Protein AF-A0A7X8AMT6-F1 (afdb_monomer)

pLDDT: mean 70.98, std 27.1, range [23.05, 98.62]

Structure (mmCIF, N/CA/C/O backbone):
data_AF-A0A7X8AMT6-F1
#
_entry.id   AF-A0A7X8AMT6-F1
#
loop_
_atom_site.group_PDB
_atom_site.id
_atom_site.type_symbol
_atom_site.label_atom_id
_atom_site.label_alt_id
_atom_site.label_comp_id
_atom_site.label_asym_id
_atom_site.label_entity_id
_atom_site.label_seq_id
_atom_site.pdbx_PDB_ins_code
_atom_site.Cartn_x
_atom_site.Cartn_y
_atom_site.Cartn_z
_atom_site.occupancy
_atom_site.B_iso_or_equiv
_atom_site.auth_seq_id
_atom_site.auth_comp_id
_atom_site.auth_asym_id
_atom_site.auth_atom_id
_atom_site.pdbx_PDB_model_num
ATOM 1 N N . MET A 1 1 ? 49.322 2.177 -45.599 1.00 59.09 1 MET A N 1
ATOM 2 C CA . MET A 1 1 ? 48.710 1.943 -44.270 1.00 59.09 1 MET A CA 1
ATOM 3 C C . MET A 1 1 ? 48.326 0.471 -44.190 1.00 59.09 1 MET A C 1
ATOM 5 O O . MET A 1 1 ? 47.606 0.021 -45.069 1.00 59.09 1 MET A O 1
ATOM 9 N N . THR A 1 2 ? 48.870 -0.319 -43.259 1.00 85.25 2 THR A N 1
ATOM 10 C CA . THR A 1 2 ? 48.591 -1.770 -43.244 1.00 85.25 2 THR A CA 1
ATOM 11 C C . THR A 1 2 ? 47.155 -2.040 -42.781 1.00 85.25 2 THR A C 1
ATOM 13 O O . THR A 1 2 ? 46.596 -1.266 -42.006 1.00 85.25 2 THR A O 1
ATOM 16 N N . PHE A 1 3 ? 46.548 -3.143 -43.227 1.00 82.75 3 PHE A N 1
ATOM 17 C CA . PHE A 1 3 ? 45.185 -3.541 -42.834 1.00 82.75 3 PHE A CA 1
ATOM 18 C C . PHE A 1 3 ? 44.990 -3.559 -41.303 1.00 82.75 3 PHE A C 1
ATOM 20 O O . PHE A 1 3 ? 43.958 -3.127 -40.795 1.00 82.75 3 PHE A O 1
ATOM 27 N N . LYS A 1 4 ? 46.035 -3.937 -40.549 1.00 82.94 4 LYS A N 1
ATOM 28 C CA . LYS A 1 4 ? 46.064 -3.851 -39.078 1.00 82.94 4 LYS A CA 1
ATOM 29 C C . LYS A 1 4 ? 45.907 -2.420 -38.545 1.00 82.94 4 LYS A C 1
ATOM 31 O O . LYS A 1 4 ? 45.231 -2.234 -37.538 1.00 82.94 4 LYS A O 1
ATOM 36 N N . TYR A 1 5 ? 46.499 -1.419 -39.200 1.00 88.69 5 TYR A N 1
ATOM 37 C CA . TYR A 1 5 ? 46.324 -0.012 -38.822 1.00 88.69 5 TYR A CA 1
ATOM 38 C C . TYR A 1 5 ? 44.893 0.469 -39.088 1.00 88.69 5 TYR A C 1
ATOM 40 O O . TYR A 1 5 ? 44.304 1.108 -38.223 1.00 88.69 5 TYR A O 1
ATOM 48 N N . PHE A 1 6 ? 44.305 0.117 -40.235 1.00 84.56 6 PHE A N 1
ATOM 49 C CA . PHE A 1 6 ? 42.912 0.465 -40.539 1.00 84.56 6 PHE A CA 1
ATOM 50 C C . PHE A 1 6 ? 41.934 -0.149 -39.525 1.00 84.56 6 PHE A C 1
ATOM 52 O O . PHE A 1 6 ? 41.076 0.546 -38.982 1.00 84.56 6 PHE A O 1
ATOM 59 N N . LEU A 1 7 ? 42.117 -1.430 -39.193 1.00 84.81 7 LEU A N 1
ATOM 60 C CA . LEU A 1 7 ? 41.278 -2.118 -38.214 1.00 84.81 7 LEU A CA 1
ATOM 61 C C . LEU A 1 7 ? 41.373 -1.472 -36.822 1.00 84.81 7 LEU A C 1
ATOM 63 O O . LEU A 1 7 ? 40.351 -1.233 -36.184 1.00 84.81 7 LEU A O 1
ATOM 67 N N . LYS A 1 8 ? 42.592 -1.159 -36.362 1.00 87.12 8 LYS A N 1
ATOM 68 C CA . LYS A 1 8 ? 42.835 -0.674 -34.995 1.00 87.12 8 LYS A CA 1
ATOM 69 C C . LYS A 1 8 ? 42.508 0.808 -34.800 1.00 87.12 8 LYS A C 1
ATOM 71 O O . LYS A 1 8 ? 42.020 1.170 -33.735 1.00 87.12 8 LYS A O 1
ATOM 76 N N . PHE A 1 9 ? 42.778 1.652 -35.796 1.00 88.31 9 PHE A N 1
ATOM 77 C CA . PHE A 1 9 ? 42.688 3.110 -35.648 1.00 88.31 9 PHE A CA 1
ATOM 78 C C . PHE A 1 9 ? 41.495 3.744 -36.372 1.00 88.31 9 PHE A C 1
ATOM 80 O O . PHE A 1 9 ? 41.239 4.923 -36.155 1.00 88.31 9 PHE A O 1
ATOM 87 N N . VAL A 1 10 ? 40.751 2.991 -37.194 1.00 83.62 10 VAL A N 1
ATOM 88 C CA . VAL A 1 10 ? 39.564 3.504 -37.905 1.00 83.62 10 VAL A CA 1
ATOM 89 C C . VAL A 1 10 ? 38.323 2.668 -37.601 1.00 83.62 10 VAL A C 1
ATOM 91 O O . VAL A 1 10 ? 37.340 3.202 -37.090 1.00 83.62 10 VAL A O 1
ATOM 94 N N . LEU A 1 11 ? 38.363 1.352 -37.843 1.00 89.75 11 LEU A N 1
ATOM 95 C CA . LEU A 1 11 ? 37.180 0.502 -37.664 1.00 89.75 11 LEU A CA 1
ATOM 96 C C . LEU A 1 11 ? 36.816 0.308 -36.183 1.00 89.75 11 LEU A C 1
ATOM 98 O O . LEU A 1 11 ? 35.657 0.470 -35.810 1.00 89.75 11 LEU A O 1
ATOM 102 N N . LEU A 1 12 ? 37.798 -0.009 -35.330 1.00 90.19 12 LEU A N 1
ATOM 103 C CA . LEU A 1 12 ? 37.560 -0.253 -33.905 1.00 90.19 12 LEU A CA 1
ATOM 104 C C . LEU A 1 12 ? 36.955 0.977 -33.187 1.00 90.19 12 LEU A C 1
ATOM 106 O O . LEU A 1 12 ? 35.941 0.800 -32.513 1.00 90.19 12 LEU A O 1
ATOM 110 N N . PRO A 1 13 ? 37.467 2.217 -33.359 1.00 89.69 13 PRO A N 1
ATOM 111 C CA . PRO A 1 13 ? 36.830 3.405 -32.787 1.00 89.69 13 PRO A CA 1
ATOM 112 C C . PRO A 1 13 ? 35.399 3.627 -33.287 1.00 89.69 13 PRO A C 1
ATOM 114 O O . PRO A 1 13 ? 34.531 3.953 -32.484 1.00 89.69 13 PRO A O 1
ATOM 117 N N . LEU A 1 14 ? 35.123 3.406 -34.579 1.00 89.94 14 LEU A N 1
ATOM 118 C CA . LEU A 1 14 ? 33.773 3.552 -35.139 1.00 89.94 14 LEU A CA 1
ATOM 119 C C . LEU A 1 14 ? 32.779 2.557 -34.530 1.00 89.94 14 LEU A C 1
ATOM 121 O O . LEU A 1 14 ? 31.666 2.948 -34.186 1.00 89.94 14 LEU A O 1
ATOM 125 N N . VAL A 1 15 ? 33.181 1.296 -34.344 1.00 89.69 15 VAL A N 1
ATOM 126 C CA . VAL A 1 15 ? 32.343 0.281 -33.682 1.00 89.69 15 VAL A CA 1
ATOM 127 C C . VAL A 1 15 ? 32.095 0.646 -32.218 1.00 89.69 15 VAL A C 1
ATOM 129 O O . VAL A 1 15 ? 30.966 0.529 -31.748 1.00 89.69 15 VAL A O 1
ATOM 132 N N . VAL A 1 16 ? 33.113 1.138 -31.503 1.00 87.94 16 VAL A N 1
ATOM 133 C CA . VAL A 1 16 ? 32.956 1.598 -30.114 1.00 87.94 16 VAL A CA 1
ATOM 134 C C . VAL A 1 16 ? 32.012 2.799 -30.039 1.00 87.94 16 VAL A C 1
ATOM 136 O O . VAL A 1 16 ? 31.109 2.800 -29.210 1.00 87.94 16 VAL A O 1
ATOM 139 N N . ILE A 1 17 ? 32.154 3.785 -30.929 1.00 88.69 17 ILE A N 1
ATOM 140 C CA . ILE A 1 17 ? 31.256 4.947 -31.002 1.00 88.69 17 ILE A CA 1
ATOM 141 C C . ILE A 1 17 ? 29.823 4.495 -31.301 1.00 88.69 17 ILE A C 1
ATOM 143 O O . ILE A 1 17 ? 28.902 4.912 -30.604 1.00 88.69 17 ILE A O 1
ATOM 147 N N . ALA A 1 18 ? 29.624 3.602 -32.273 1.00 85.19 18 ALA A N 1
ATOM 148 C CA . ALA A 1 18 ? 28.308 3.059 -32.599 1.00 85.19 18 ALA A CA 1
ATOM 149 C C . ALA A 1 18 ? 27.692 2.280 -31.424 1.00 85.19 18 ALA A C 1
ATOM 151 O O . ALA A 1 18 ? 26.504 2.435 -31.150 1.00 85.19 18 ALA A O 1
ATOM 152 N N . ALA A 1 19 ? 28.489 1.500 -30.686 1.00 83.00 19 ALA A N 1
ATOM 153 C CA . ALA A 1 19 ? 28.040 0.793 -29.489 1.00 83.00 19 ALA A CA 1
ATOM 154 C C . ALA A 1 19 ? 27.688 1.757 -28.345 1.00 83.00 19 ALA A C 1
ATOM 156 O O . ALA A 1 19 ? 26.676 1.567 -27.676 1.00 83.00 19 ALA A O 1
ATOM 157 N N . VAL A 1 20 ? 28.470 2.821 -28.141 1.00 82.62 20 VAL A N 1
ATOM 158 C CA . VAL A 1 20 ? 28.184 3.865 -27.144 1.00 82.62 20 VAL A CA 1
ATOM 159 C C . VAL A 1 20 ? 26.910 4.625 -27.509 1.00 82.62 20 VAL A C 1
ATOM 161 O O . VAL A 1 20 ? 26.045 4.790 -26.655 1.00 82.62 20 VAL A O 1
ATOM 164 N N . ILE A 1 21 ? 26.743 5.013 -28.775 1.00 82.50 21 ILE A N 1
ATOM 165 C CA . ILE A 1 21 ? 25.506 5.601 -29.305 1.00 82.50 21 ILE A CA 1
ATOM 166 C C . ILE A 1 21 ? 24.343 4.640 -29.047 1.00 82.50 21 ILE A C 1
ATOM 168 O O . ILE A 1 21 ? 23.369 5.018 -28.404 1.00 82.50 21 ILE A O 1
ATOM 172 N N . PHE A 1 22 ? 24.465 3.372 -29.443 1.00 79.31 22 PHE A N 1
ATOM 173 C CA . PHE A 1 22 ? 23.436 2.367 -29.197 1.00 79.31 22 PHE A CA 1
ATOM 174 C C . PHE A 1 22 ? 23.088 2.261 -27.706 1.00 79.31 22 PHE A C 1
ATOM 176 O O . PHE A 1 22 ? 21.910 2.287 -27.365 1.00 79.31 22 PHE A O 1
ATOM 183 N N . LEU A 1 23 ? 24.069 2.219 -26.803 1.00 73.75 23 LEU A N 1
ATOM 184 C CA . LEU A 1 23 ? 23.831 2.160 -25.358 1.00 73.75 23 LEU A CA 1
ATOM 185 C C . LEU A 1 23 ? 23.198 3.440 -24.800 1.00 73.75 23 LEU A C 1
ATOM 187 O O . LEU A 1 23 ? 22.368 3.347 -23.902 1.00 73.75 23 LEU A O 1
ATOM 191 N N . ILE A 1 24 ? 23.551 4.618 -25.317 1.00 71.94 24 ILE A N 1
ATOM 192 C CA . ILE A 1 24 ? 22.964 5.900 -24.902 1.00 71.94 24 ILE A CA 1
ATOM 193 C C . ILE A 1 24 ? 21.505 5.985 -25.359 1.00 71.94 24 ILE A C 1
ATOM 195 O O . ILE A 1 24 ? 20.625 6.269 -24.547 1.00 71.94 24 ILE A O 1
ATOM 199 N N . PHE A 1 25 ? 21.234 5.682 -26.630 1.00 68.69 25 PHE A N 1
ATOM 200 C CA . PHE A 1 25 ? 19.892 5.771 -27.208 1.00 68.69 25 PHE A CA 1
ATOM 201 C C . PHE A 1 25 ? 18.970 4.627 -26.753 1.00 68.69 25 PHE A C 1
ATOM 203 O O . PHE A 1 25 ? 17.768 4.837 -26.610 1.00 68.69 25 PHE A O 1
ATOM 210 N N . ASN A 1 26 ? 19.511 3.442 -26.445 1.00 66.12 26 ASN A N 1
ATOM 211 C CA . ASN A 1 26 ? 18.741 2.287 -25.960 1.00 66.12 26 ASN A CA 1
ATOM 212 C C . ASN A 1 26 ? 18.815 2.096 -24.439 1.00 66.12 26 ASN A C 1
ATOM 214 O O . ASN A 1 26 ? 18.227 1.147 -23.918 1.00 66.12 26 ASN A O 1
ATOM 218 N N . LYS A 1 27 ? 19.474 2.999 -23.699 1.00 64.50 27 LYS A N 1
ATOM 219 C CA . LYS A 1 27 ? 19.506 2.987 -22.226 1.00 64.50 27 LYS A CA 1
ATOM 220 C C . LYS A 1 27 ? 18.112 2.817 -21.602 1.00 64.50 27 LYS A C 1
ATOM 222 O O . LYS A 1 27 ? 17.999 2.028 -20.665 1.00 64.50 27 LYS A O 1
ATOM 227 N N . PRO A 1 28 ? 17.045 3.474 -22.110 1.00 63.66 28 PRO A N 1
ATOM 228 C CA . PRO A 1 28 ? 15.691 3.264 -21.604 1.00 63.66 28 PRO A CA 1
ATOM 229 C C . PRO A 1 28 ? 15.206 1.830 -21.841 1.00 63.66 28 PRO A C 1
ATOM 231 O O . PRO A 1 28 ? 14.675 1.210 -20.932 1.00 63.66 28 PRO A O 1
ATOM 234 N N . ILE A 1 29 ? 15.439 1.275 -23.033 1.00 62.41 29 ILE A N 1
ATOM 235 C CA . ILE A 1 29 ? 14.977 -0.064 -23.433 1.00 62.41 29 ILE A CA 1
ATOM 236 C C . ILE A 1 29 ? 15.657 -1.153 -22.594 1.00 62.41 29 ILE A C 1
ATOM 238 O O . ILE A 1 29 ? 14.983 -2.036 -22.069 1.00 62.41 29 ILE A O 1
ATOM 242 N N . ILE A 1 30 ? 16.977 -1.062 -22.406 1.00 62.09 30 ILE A N 1
ATOM 243 C CA . ILE A 1 30 ? 17.742 -2.013 -21.583 1.00 62.09 30 ILE A CA 1
ATOM 244 C C . ILE A 1 30 ? 17.272 -1.949 -20.123 1.00 62.09 30 ILE A C 1
ATOM 246 O O . ILE A 1 30 ? 17.067 -2.990 -19.498 1.00 62.09 30 ILE A O 1
ATOM 250 N N . ARG A 1 31 ? 17.033 -0.737 -19.600 1.00 68.50 31 ARG A N 1
ATOM 251 C CA . ARG A 1 31 ? 16.495 -0.534 -18.247 1.00 68.50 31 ARG A CA 1
ATOM 252 C C . ARG A 1 31 ? 15.085 -1.106 -18.094 1.00 68.50 31 ARG A C 1
ATOM 254 O O . ARG A 1 31 ? 14.820 -1.776 -17.099 1.00 68.50 31 ARG A O 1
ATOM 261 N N . TYR A 1 32 ? 14.207 -0.914 -19.079 1.00 69.69 32 TYR A N 1
ATOM 262 C CA . TYR A 1 32 ? 12.862 -1.493 -19.056 1.00 69.69 32 TYR A CA 1
ATOM 263 C C . TYR A 1 32 ? 12.888 -3.014 -19.076 1.00 69.69 32 TYR A C 1
ATOM 265 O O . TYR A 1 32 ? 12.195 -3.639 -18.283 1.00 69.69 32 TYR A O 1
ATOM 273 N N . PHE A 1 33 ? 13.748 -3.612 -19.898 1.00 72.31 33 PHE A N 1
ATOM 274 C CA . PHE A 1 33 ? 13.882 -5.062 -19.936 1.00 72.31 33 PHE A CA 1
ATOM 275 C C . PHE A 1 33 ? 14.425 -5.632 -18.617 1.00 72.31 33 PHE A C 1
ATOM 277 O O . PHE A 1 33 ? 13.943 -6.663 -18.144 1.00 72.31 33 PHE A O 1
ATOM 284 N N . SER A 1 34 ? 15.387 -4.946 -17.981 1.00 81.31 34 SER A N 1
ATOM 285 C CA . SER A 1 34 ? 15.833 -5.329 -16.636 1.00 81.31 34 SER A CA 1
ATOM 286 C C . SER A 1 34 ? 14.721 -5.180 -15.597 1.00 81.31 34 SER A C 1
ATOM 288 O O . SER A 1 34 ? 14.535 -6.088 -14.795 1.00 81.31 34 SER A O 1
ATOM 290 N N . PHE A 1 35 ? 13.943 -4.094 -15.653 1.00 91.19 35 PHE A N 1
ATOM 291 C CA . PHE A 1 35 ? 12.815 -3.872 -14.752 1.00 91.19 35 PHE A CA 1
ATOM 292 C C . PHE A 1 35 ? 11.757 -4.967 -14.900 1.00 91.19 35 PHE A C 1
ATOM 294 O O . PHE A 1 35 ? 11.357 -5.552 -13.900 1.00 91.19 35 PHE A O 1
ATOM 301 N N . ASP A 1 36 ? 11.325 -5.268 -16.128 1.00 90.00 36 ASP A N 1
ATOM 302 C CA . ASP A 1 36 ? 10.258 -6.239 -16.377 1.00 90.00 36 ASP A CA 1
ATOM 303 C C . ASP A 1 36 ? 10.652 -7.627 -15.884 1.00 90.00 36 ASP A C 1
ATOM 305 O O . ASP A 1 36 ? 9.865 -8.282 -15.204 1.00 90.00 36 ASP A O 1
ATOM 309 N N . ARG A 1 37 ? 11.905 -8.033 -16.126 1.00 91.00 37 ARG A N 1
ATOM 310 C CA . ARG A 1 37 ? 12.437 -9.283 -15.580 1.00 91.00 37 ARG A CA 1
ATOM 311 C C . ARG A 1 37 ? 12.426 -9.277 -14.052 1.00 91.00 37 ARG A C 1
ATOM 313 O O . ARG A 1 37 ? 11.954 -10.241 -13.460 1.00 91.00 37 ARG A O 1
ATOM 320 N N . THR A 1 38 ? 12.943 -8.228 -13.412 1.00 92.94 38 THR A N 1
ATOM 321 C CA . THR A 1 38 ? 12.977 -8.135 -11.943 1.00 92.94 38 THR A CA 1
ATOM 322 C C . THR A 1 38 ? 11.567 -8.140 -11.350 1.00 92.94 38 THR A C 1
ATOM 324 O O . THR A 1 38 ? 11.314 -8.825 -10.360 1.00 92.94 38 THR A O 1
ATOM 327 N N . PHE A 1 39 ? 10.623 -7.441 -11.980 1.00 94.81 39 PHE A N 1
ATOM 328 C CA . PHE A 1 39 ? 9.224 -7.421 -11.568 1.00 94.81 39 PHE A CA 1
ATOM 329 C C . PHE A 1 39 ? 8.575 -8.804 -11.706 1.00 94.81 39 PHE A C 1
ATOM 331 O O . PHE A 1 39 ? 7.902 -9.267 -10.788 1.00 94.81 39 PHE A O 1
ATOM 338 N N . ASP A 1 40 ? 8.810 -9.502 -12.816 1.00 94.25 40 ASP A N 1
ATOM 339 C CA . ASP A 1 40 ? 8.270 -10.847 -13.017 1.00 94.25 40 ASP A CA 1
ATOM 340 C C . ASP A 1 40 ? 8.852 -11.843 -11.995 1.00 94.25 40 ASP A C 1
ATOM 342 O O . ASP A 1 40 ? 8.119 -12.686 -11.474 1.00 94.25 40 ASP A O 1
ATOM 346 N N . GLN A 1 41 ? 10.135 -11.706 -11.633 1.00 92.94 41 GLN A N 1
ATOM 347 C CA . GLN A 1 41 ? 10.776 -12.512 -10.585 1.00 92.94 41 GLN A CA 1
ATOM 348 C C . GLN A 1 41 ? 10.191 -12.251 -9.191 1.00 92.94 41 GLN A C 1
ATOM 350 O O . GLN A 1 41 ? 9.938 -13.207 -8.452 1.00 92.94 41 GLN A O 1
ATOM 355 N N . LEU A 1 42 ? 9.907 -10.985 -8.861 1.00 91.75 42 LEU A N 1
ATOM 356 C CA . LEU A 1 42 ? 9.194 -10.601 -7.639 1.00 91.75 42 LEU A CA 1
ATOM 357 C C . LEU A 1 42 ? 7.828 -11.296 -7.546 1.00 91.75 42 LEU A C 1
ATOM 359 O O . LEU A 1 42 ? 7.477 -11.849 -6.503 1.00 91.75 42 LEU A O 1
ATOM 363 N N . VAL A 1 43 ? 7.043 -11.257 -8.626 1.00 90.88 43 VAL A N 1
ATOM 364 C CA . VAL A 1 43 ? 5.690 -11.834 -8.643 1.00 90.88 43 VAL A CA 1
ATOM 365 C C . VAL A 1 43 ? 5.730 -13.366 -8.593 1.00 90.88 43 VAL A C 1
ATOM 367 O O . VAL A 1 43 ? 4.876 -13.985 -7.945 1.00 90.88 43 VAL A O 1
ATOM 370 N N . ALA A 1 44 ? 6.715 -13.976 -9.259 1.00 90.38 44 ALA A N 1
ATOM 371 C CA . ALA A 1 44 ? 6.897 -15.423 -9.299 1.00 90.38 44 ALA A CA 1
ATOM 372 C C . ALA A 1 44 ? 7.209 -16.010 -7.914 1.00 90.38 44 ALA A C 1
ATOM 374 O O . ALA A 1 44 ? 6.556 -16.973 -7.520 1.00 90.38 44 ALA A O 1
ATOM 375 N N . HIS A 1 45 ? 8.108 -15.380 -7.152 1.00 84.25 45 HIS A N 1
ATOM 376 C CA . HIS A 1 45 ? 8.570 -15.864 -5.842 1.00 84.25 45 HIS A CA 1
ATOM 377 C C . HIS A 1 45 ? 7.781 -15.273 -4.661 1.00 84.25 45 HIS A C 1
ATOM 379 O O . HIS A 1 45 ? 8.276 -15.174 -3.538 1.00 84.25 45 HIS A O 1
ATOM 385 N N . ARG A 1 46 ? 6.547 -14.810 -4.892 1.00 78.38 46 ARG A N 1
ATOM 386 C CA . ARG A 1 46 ? 5.738 -14.168 -3.844 1.00 78.38 46 ARG A CA 1
ATOM 387 C C . ARG A 1 46 ? 5.592 -15.067 -2.608 1.00 78.38 46 ARG A C 1
ATOM 389 O O . ARG A 1 46 ? 5.240 -16.237 -2.715 1.00 78.38 46 ARG A O 1
ATOM 396 N N . GLY A 1 47 ? 5.791 -14.487 -1.426 1.00 70.19 47 GLY A N 1
ATOM 397 C CA . GLY A 1 47 ? 5.719 -15.212 -0.151 1.00 70.19 47 GLY A CA 1
ATOM 398 C C . GLY A 1 47 ? 7.021 -15.912 0.244 1.00 70.19 47 GLY A C 1
ATOM 399 O O . GLY A 1 47 ? 7.151 -16.330 1.391 1.00 70.19 47 GLY A O 1
ATOM 400 N N . GLU A 1 48 ? 7.996 -15.976 -0.659 1.00 75.12 48 GLU A N 1
ATOM 401 C CA . GLU A 1 48 ? 9.355 -16.391 -0.341 1.00 75.12 48 GLU A CA 1
ATOM 402 C C . GLU A 1 48 ? 10.179 -15.194 0.134 1.00 75.12 48 GLU A C 1
ATOM 404 O O . GLU A 1 48 ? 9.916 -14.047 -0.236 1.00 75.12 48 GLU A O 1
ATOM 409 N N . ALA A 1 49 ? 11.215 -15.465 0.928 1.00 66.38 49 ALA A N 1
ATOM 410 C CA . ALA A 1 49 ? 12.138 -14.426 1.373 1.00 66.38 49 ALA A CA 1
ATOM 411 C C . ALA A 1 49 ? 12.797 -13.712 0.179 1.00 66.38 49 ALA A C 1
ATOM 413 O O . ALA A 1 49 ? 12.881 -12.494 0.176 1.00 66.38 49 ALA A O 1
ATOM 414 N N . VAL A 1 50 ? 13.156 -14.439 -0.886 1.00 65.50 50 VAL A N 1
ATOM 415 C CA . VAL A 1 50 ? 13.841 -13.873 -2.066 1.00 65.50 50 VAL A CA 1
ATOM 416 C C . VAL A 1 50 ? 13.019 -12.812 -2.814 1.00 65.50 50 VAL A C 1
ATOM 418 O O . VAL A 1 50 ? 13.577 -11.952 -3.494 1.00 65.50 50 VAL A O 1
ATOM 421 N N . ALA A 1 51 ? 11.688 -12.800 -2.669 1.00 75.38 51 ALA A N 1
ATOM 422 C CA . ALA A 1 51 ? 10.860 -11.744 -3.248 1.00 75.38 51 ALA A CA 1
ATOM 423 C C . ALA A 1 51 ? 11.205 -10.353 -2.695 1.00 75.38 51 ALA A C 1
ATOM 425 O O . ALA A 1 51 ? 11.039 -9.363 -3.412 1.00 75.38 51 ALA A O 1
ATOM 426 N N . THR A 1 52 ? 11.694 -10.249 -1.452 1.00 80.50 52 THR A N 1
ATOM 427 C CA . THR A 1 52 ? 12.082 -8.947 -0.892 1.00 80.50 52 THR A CA 1
ATOM 428 C C . THR A 1 52 ? 13.264 -8.348 -1.636 1.00 80.50 52 THR A C 1
ATOM 430 O O . THR A 1 52 ? 13.251 -7.149 -1.891 1.00 80.50 52 THR A O 1
ATOM 433 N N . ASP A 1 53 ? 14.205 -9.174 -2.096 1.00 84.31 53 ASP A N 1
ATOM 434 C CA . ASP A 1 53 ? 15.396 -8.709 -2.808 1.00 84.31 53 ASP A CA 1
ATOM 435 C C . ASP A 1 53 ? 15.025 -8.074 -4.153 1.00 84.31 53 ASP A C 1
ATOM 437 O O . ASP A 1 53 ? 15.527 -7.008 -4.512 1.00 84.31 53 ASP A O 1
ATOM 441 N N . TYR A 1 54 ? 14.094 -8.686 -4.891 1.00 90.19 54 TYR A N 1
ATOM 442 C CA . TYR A 1 54 ? 13.595 -8.124 -6.149 1.00 90.19 54 TYR A CA 1
ATOM 443 C C . TYR A 1 54 ? 12.784 -6.841 -5.928 1.00 90.19 54 TYR A C 1
ATOM 445 O O . TYR A 1 54 ? 12.908 -5.889 -6.702 1.00 90.19 54 TYR A O 1
ATOM 453 N N . ALA A 1 55 ? 11.970 -6.790 -4.867 1.00 89.44 55 ALA A N 1
ATOM 454 C CA . ALA A 1 55 ? 11.261 -5.569 -4.497 1.00 89.44 55 ALA A CA 1
ATOM 455 C C . ALA A 1 55 ? 12.242 -4.441 -4.148 1.00 89.44 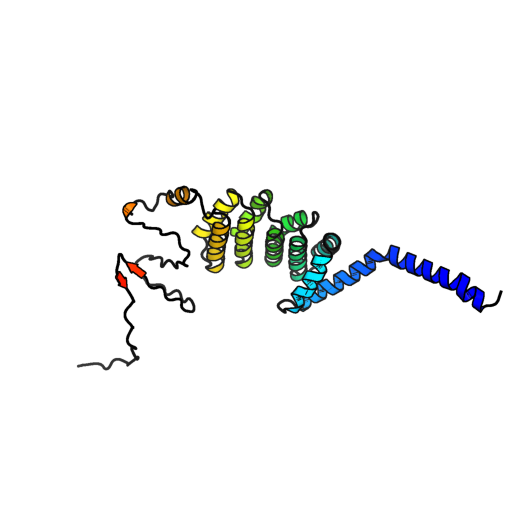55 ALA A C 1
ATOM 457 O O . ALA A 1 55 ? 12.069 -3.318 -4.621 1.00 89.44 55 ALA A O 1
ATOM 458 N N . ASP A 1 56 ? 13.280 -4.738 -3.369 1.00 88.81 56 ASP A N 1
ATOM 459 C CA . ASP A 1 56 ? 14.274 -3.759 -2.939 1.00 88.81 56 ASP A CA 1
ATOM 460 C C . ASP A 1 56 ? 15.115 -3.252 -4.113 1.00 88.81 56 ASP A C 1
ATOM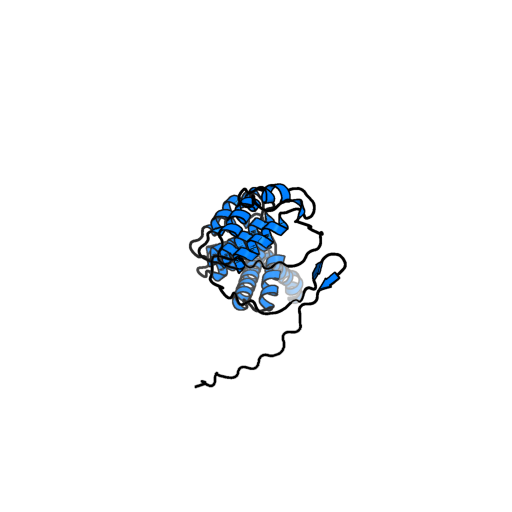 462 O O . ASP A 1 56 ? 15.360 -2.050 -4.195 1.00 88.81 56 ASP A O 1
ATOM 466 N N . GLN A 1 57 ? 15.456 -4.108 -5.082 1.00 92.50 57 GLN A N 1
ATOM 467 C CA . GLN A 1 57 ? 16.084 -3.670 -6.336 1.00 92.50 57 GLN A CA 1
ATOM 468 C C . GLN A 1 57 ? 15.224 -2.639 -7.076 1.00 92.50 57 GLN A C 1
ATOM 470 O O . GLN A 1 57 ? 15.739 -1.609 -7.507 1.00 92.50 57 GLN A O 1
ATOM 475 N N . ILE A 1 58 ? 13.915 -2.883 -7.208 1.00 93.12 58 ILE A N 1
ATOM 476 C CA . ILE A 1 58 ? 13.000 -1.935 -7.864 1.00 93.12 58 ILE A CA 1
ATOM 477 C C . ILE A 1 58 ? 12.886 -0.640 -7.052 1.00 93.12 58 ILE A C 1
ATOM 479 O O . ILE A 1 58 ? 12.892 0.448 -7.622 1.00 93.12 58 ILE A O 1
ATOM 483 N N . ILE A 1 59 ? 12.817 -0.734 -5.724 1.00 92.69 59 ILE A N 1
ATOM 484 C CA . ILE A 1 59 ? 12.736 0.440 -4.846 1.00 92.69 59 ILE A CA 1
ATOM 485 C C . ILE A 1 59 ? 14.012 1.286 -4.943 1.00 92.69 59 ILE A C 1
ATOM 487 O O . ILE A 1 59 ? 13.924 2.511 -4.990 1.00 92.69 59 ILE A O 1
ATOM 491 N N . GLN A 1 60 ? 15.185 0.656 -5.042 1.00 91.06 60 GLN A N 1
ATOM 492 C CA . GLN A 1 60 ? 16.472 1.339 -5.213 1.00 91.06 60 GLN A CA 1
ATOM 493 C C . GLN A 1 60 ? 16.592 2.081 -6.551 1.00 91.06 60 GLN A C 1
ATOM 495 O O . GLN A 1 60 ? 17.352 3.045 -6.634 1.00 91.06 60 GLN A O 1
ATOM 500 N N . MET A 1 61 ? 15.825 1.699 -7.581 1.00 90.88 61 MET A N 1
ATOM 501 C CA . MET A 1 61 ? 15.729 2.485 -8.822 1.00 90.88 61 MET A CA 1
ATOM 502 C C . MET A 1 61 ? 15.044 3.847 -8.597 1.00 90.88 61 MET A C 1
ATOM 504 O O . MET A 1 61 ? 15.219 4.767 -9.398 1.00 90.88 61 MET A O 1
ATOM 508 N N . GLY A 1 62 ? 14.272 3.998 -7.515 1.00 91.75 62 GLY A N 1
ATOM 509 C CA . GLY A 1 62 ? 13.631 5.252 -7.129 1.00 91.75 62 GLY A CA 1
ATOM 510 C C . GLY A 1 62 ? 12.662 5.777 -8.190 1.00 91.75 62 GLY A C 1
ATOM 511 O O . GLY A 1 62 ? 11.890 5.022 -8.780 1.00 91.75 62 GLY A O 1
ATOM 512 N N . ALA A 1 63 ? 12.712 7.086 -8.452 1.00 91.00 63 ALA A N 1
ATOM 513 C CA . ALA A 1 63 ? 11.819 7.761 -9.398 1.00 91.00 63 ALA A CA 1
ATOM 514 C C . ALA A 1 63 ? 11.889 7.192 -10.832 1.00 91.00 63 ALA A C 1
ATOM 516 O O . ALA A 1 63 ? 10.904 7.244 -11.569 1.00 91.00 63 ALA A O 1
ATOM 517 N N . GLU A 1 64 ? 13.023 6.599 -11.233 1.00 90.31 64 GLU A N 1
ATOM 518 C CA . GLU A 1 64 ? 13.153 5.959 -12.550 1.00 90.31 64 GLU A CA 1
ATOM 519 C C . GLU A 1 64 ? 12.216 4.746 -12.707 1.00 90.31 64 GLU A C 1
ATOM 521 O O . GLU A 1 64 ? 11.841 4.400 -13.829 1.00 90.31 64 GLU A O 1
ATOM 526 N N . ALA A 1 65 ? 11.803 4.121 -11.597 1.00 93.75 65 ALA A N 1
ATOM 527 C CA . ALA A 1 65 ? 10.904 2.973 -11.601 1.00 93.75 65 ALA A CA 1
ATOM 528 C C . ALA A 1 65 ? 9.414 3.351 -11.709 1.00 93.75 65 ALA A C 1
ATOM 530 O O . ALA A 1 65 ? 8.594 2.481 -12.011 1.00 93.75 65 ALA A O 1
ATOM 531 N N . GLU A 1 66 ? 9.040 4.623 -11.509 1.00 94.75 66 GLU A N 1
ATOM 532 C CA . GLU A 1 66 ? 7.628 5.029 -11.478 1.00 94.75 66 GLU A CA 1
ATOM 533 C C . GLU A 1 66 ? 6.922 4.800 -12.817 1.00 94.75 66 GLU A C 1
ATOM 535 O O . GLU A 1 66 ? 5.864 4.179 -12.858 1.00 94.75 66 GLU A O 1
ATOM 540 N N . GLU A 1 67 ? 7.517 5.240 -13.926 1.00 94.19 67 GLU A N 1
ATOM 541 C CA . GLU A 1 67 ? 6.945 5.033 -15.262 1.00 94.19 67 GLU A CA 1
ATOM 542 C C . GLU A 1 67 ? 6.772 3.545 -15.616 1.00 94.19 67 GLU A C 1
ATOM 544 O O . GLU A 1 67 ? 5.671 3.160 -16.020 1.00 94.19 67 GLU A O 1
ATOM 549 N N . PRO A 1 68 ? 7.790 2.671 -15.461 1.00 95.06 68 PRO A N 1
ATOM 550 C CA . PRO A 1 68 ? 7.592 1.242 -15.683 1.00 95.06 68 PRO A CA 1
ATOM 551 C C . PRO A 1 68 ? 6.482 0.634 -14.812 1.00 95.06 68 PRO A C 1
ATOM 553 O O . PRO A 1 68 ? 5.663 -0.133 -15.322 1.00 95.06 68 PRO A O 1
ATOM 556 N N . LEU A 1 69 ? 6.405 0.998 -13.526 1.00 97.06 69 LEU A N 1
ATOM 557 C CA . LEU A 1 69 ? 5.369 0.502 -12.614 1.00 97.06 69 LEU A CA 1
ATOM 558 C C . LEU A 1 69 ? 3.968 0.974 -13.021 1.00 97.06 69 LEU A C 1
ATOM 560 O O . LEU A 1 69 ? 3.033 0.172 -13.045 1.00 97.06 69 LEU A O 1
ATOM 564 N N . ILE A 1 70 ? 3.819 2.250 -13.387 1.00 97.56 70 ILE A N 1
ATOM 565 C CA . ILE A 1 70 ? 2.549 2.811 -13.867 1.00 97.56 70 ILE A CA 1
ATOM 566 C C . ILE A 1 70 ? 2.115 2.100 -15.147 1.00 97.56 70 ILE A C 1
ATOM 568 O O . ILE A 1 70 ? 0.958 1.683 -15.255 1.00 97.56 70 ILE A O 1
ATOM 572 N N . ARG A 1 71 ? 3.039 1.888 -16.092 1.00 95.56 71 ARG A N 1
ATOM 573 C CA . ARG A 1 71 ? 2.728 1.142 -17.314 1.00 95.56 71 ARG A CA 1
ATOM 574 C C . ARG A 1 71 ? 2.317 -0.289 -17.013 1.00 95.56 71 ARG A C 1
ATOM 576 O O . ARG A 1 71 ? 1.320 -0.738 -17.566 1.00 95.56 71 ARG A O 1
ATOM 583 N N . ARG A 1 72 ? 3.018 -0.981 -16.109 1.00 95.62 72 ARG A N 1
ATOM 584 C CA . ARG A 1 72 ? 2.665 -2.348 -15.701 1.00 95.62 72 ARG A CA 1
ATOM 585 C C . ARG A 1 72 ? 1.278 -2.407 -15.054 1.00 95.62 72 ARG A C 1
ATOM 587 O O . ARG A 1 72 ? 0.495 -3.300 -15.379 1.00 95.62 72 ARG A O 1
ATOM 594 N N . TYR A 1 73 ? 0.939 -1.438 -14.202 1.00 97.88 73 TYR A N 1
ATOM 595 C CA . TYR A 1 73 ? -0.401 -1.305 -13.623 1.00 97.88 73 TYR A CA 1
ATOM 596 C C . TYR A 1 73 ? -1.482 -1.125 -14.702 1.00 97.88 73 TYR A C 1
ATOM 598 O O . TYR A 1 73 ? -2.546 -1.744 -14.619 1.00 97.88 73 TYR A O 1
ATOM 606 N N . GLN A 1 74 ? -1.220 -0.301 -15.717 1.00 96.88 74 GLN A N 1
ATOM 607 C CA . GLN A 1 74 ? -2.177 0.001 -16.784 1.00 96.88 74 GLN A CA 1
ATOM 608 C C . GLN A 1 74 ? -2.353 -1.160 -17.773 1.00 96.88 74 GLN A C 1
ATOM 610 O O . GLN A 1 74 ? -3.486 -1.474 -18.129 1.00 96.88 74 GLN A O 1
ATOM 615 N N . SER A 1 75 ? -1.261 -1.803 -18.195 1.00 94.94 75 SER A N 1
ATOM 616 C CA . SER A 1 75 ? -1.277 -2.802 -19.272 1.00 94.94 75 SER A CA 1
ATOM 617 C C . SER A 1 75 ? -1.595 -4.221 -18.808 1.00 94.94 75 SER A C 1
ATOM 619 O O . SER A 1 75 ? -2.105 -5.016 -19.596 1.00 94.94 75 SER A O 1
ATOM 621 N N . SER A 1 76 ? -1.305 -4.568 -17.549 1.00 94.94 76 SER A N 1
ATOM 622 C CA . SER A 1 76 ? -1.506 -5.937 -17.078 1.00 94.94 76 SER A CA 1
ATOM 623 C C . SER A 1 76 ? -2.979 -6.243 -16.804 1.00 94.94 76 SER A C 1
ATOM 625 O O . SER A 1 76 ? -3.697 -5.460 -16.175 1.00 94.94 76 SER A O 1
ATOM 627 N N . THR A 1 77 ? -3.419 -7.428 -17.225 1.00 94.50 77 THR A N 1
ATOM 628 C CA . THR A 1 77 ? -4.713 -8.019 -16.851 1.00 94.50 77 THR A CA 1
ATOM 629 C C . THR A 1 77 ? -4.641 -8.767 -15.519 1.00 94.50 77 THR A C 1
ATOM 631 O O . THR A 1 77 ? -5.669 -9.033 -14.897 1.00 94.50 77 THR A O 1
ATOM 634 N N . LYS A 1 78 ? -3.433 -9.088 -15.039 1.00 95.69 78 LYS A N 1
ATOM 635 C CA . LYS A 1 78 ? -3.228 -9.820 -13.788 1.00 95.69 78 LYS A CA 1
ATOM 636 C C . LYS A 1 78 ? -3.412 -8.873 -12.605 1.00 95.69 78 LYS A C 1
ATOM 638 O O . LYS A 1 78 ? -2.671 -7.905 -12.441 1.00 95.69 78 LYS A O 1
ATOM 643 N N . LEU A 1 79 ? -4.364 -9.191 -11.727 1.00 95.19 79 LEU A N 1
ATOM 644 C CA . LEU A 1 79 ? -4.615 -8.418 -10.502 1.00 95.19 79 LEU A CA 1
ATOM 645 C C . LEU A 1 79 ? -3.374 -8.337 -9.599 1.00 95.19 79 LEU A C 1
ATOM 647 O O . LEU A 1 79 ? -3.149 -7.318 -8.951 1.00 95.19 79 LEU A O 1
ATOM 651 N N . GLN A 1 80 ? -2.546 -9.384 -9.607 1.00 92.75 80 GLN A N 1
ATOM 652 C CA . GLN A 1 80 ? -1.310 -9.443 -8.832 1.00 92.75 80 GLN A CA 1
ATOM 653 C C . GLN A 1 80 ? -0.284 -8.397 -9.284 1.00 92.75 80 GLN A C 1
ATOM 655 O O . GLN A 1 80 ? 0.319 -7.729 -8.444 1.00 92.75 80 GLN A O 1
ATOM 660 N N . ASP A 1 81 ? -0.118 -8.218 -10.595 1.00 96.00 81 ASP A N 1
ATOM 661 C CA . ASP A 1 81 ? 0.779 -7.204 -11.151 1.00 96.00 81 ASP A CA 1
ATOM 662 C C . ASP A 1 81 ? 0.296 -5.810 -10.749 1.00 96.00 81 ASP A C 1
ATOM 664 O O . ASP A 1 81 ? 1.088 -4.980 -10.310 1.00 96.00 81 ASP A O 1
ATOM 668 N N . LYS A 1 82 ? -1.021 -5.569 -10.827 1.00 98.12 82 LYS A N 1
ATOM 669 C CA . LYS A 1 82 ? -1.618 -4.301 -10.391 1.00 98.12 82 LYS A CA 1
ATOM 670 C C . LYS A 1 82 ? -1.366 -4.044 -8.905 1.00 98.12 82 LYS A C 1
ATOM 672 O O . LYS A 1 82 ? -0.956 -2.944 -8.546 1.00 98.12 82 LYS A O 1
ATOM 677 N N . TYR A 1 83 ? -1.564 -5.053 -8.055 1.00 96.75 83 TYR A N 1
ATOM 678 C CA . TYR A 1 83 ? -1.283 -4.963 -6.622 1.00 96.75 83 TYR A CA 1
ATOM 679 C C . TYR A 1 83 ? 0.180 -4.579 -6.351 1.00 96.75 83 TYR A C 1
ATOM 681 O O . TYR A 1 83 ? 0.434 -3.608 -5.635 1.00 96.75 83 TYR A O 1
ATOM 689 N N . TYR A 1 84 ? 1.141 -5.307 -6.933 1.00 95.94 84 TYR A N 1
ATOM 690 C CA . TYR A 1 84 ? 2.564 -5.055 -6.683 1.00 95.94 84 TYR A CA 1
ATOM 691 C C . TYR A 1 84 ? 3.028 -3.729 -7.273 1.00 95.94 84 TYR A C 1
ATOM 693 O O . TYR A 1 84 ? 3.808 -3.031 -6.628 1.00 95.94 84 TYR A O 1
ATOM 701 N N . ALA A 1 85 ? 2.517 -3.347 -8.445 1.00 97.94 85 ALA A N 1
ATOM 702 C CA . ALA A 1 85 ? 2.817 -2.055 -9.041 1.00 97.94 85 ALA A CA 1
ATOM 703 C C . ALA A 1 85 ? 2.419 -0.903 -8.104 1.00 97.94 85 ALA A C 1
ATOM 705 O O . ALA A 1 85 ? 3.241 -0.041 -7.807 1.00 97.94 85 ALA A O 1
ATOM 706 N N . LEU A 1 86 ? 1.196 -0.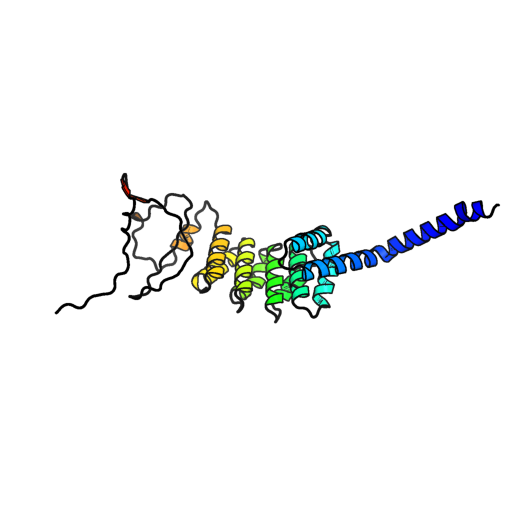930 -7.562 1.00 98.38 86 LEU A N 1
ATOM 707 C CA . LEU A 1 86 ? 0.713 0.084 -6.616 1.00 98.38 86 LEU A CA 1
ATOM 708 C C . LEU A 1 86 ? 1.487 0.070 -5.293 1.00 98.38 86 LEU A C 1
ATOM 710 O O . LEU A 1 86 ? 1.842 1.127 -4.769 1.00 98.38 86 LEU A O 1
ATOM 714 N N . TYR A 1 87 ? 1.778 -1.122 -4.766 1.00 96.44 87 TYR A N 1
ATOM 715 C CA . TYR A 1 87 ? 2.564 -1.274 -3.546 1.00 96.44 87 TYR A CA 1
ATOM 716 C C . TYR A 1 87 ? 3.966 -0.662 -3.690 1.00 96.44 87 TYR A C 1
ATOM 718 O O . TYR A 1 87 ? 4.398 0.097 -2.821 1.00 96.44 87 TYR A O 1
ATOM 726 N N . LEU A 1 88 ? 4.662 -0.964 -4.790 1.00 97.12 88 LEU A N 1
ATOM 727 C CA . LEU A 1 88 ? 6.016 -0.475 -5.055 1.00 97.12 88 LEU A CA 1
ATOM 728 C C . LEU A 1 88 ? 6.044 1.021 -5.375 1.00 97.12 88 LEU A C 1
ATOM 730 O O . LEU A 1 88 ? 6.923 1.707 -4.864 1.00 97.12 88 LEU A O 1
ATOM 734 N N . LEU A 1 89 ? 5.064 1.547 -6.123 1.00 98.19 89 LEU A N 1
ATOM 735 C CA . LEU A 1 89 ? 4.905 2.997 -6.315 1.00 98.19 89 LEU A CA 1
ATOM 736 C C . LEU A 1 89 ? 4.823 3.720 -4.965 1.00 98.19 89 LEU A C 1
ATOM 738 O O . LEU A 1 89 ? 5.507 4.716 -4.746 1.00 98.19 89 LEU A O 1
ATOM 742 N N . GLY A 1 90 ? 4.053 3.155 -4.030 1.00 96.75 90 GLY A N 1
ATOM 743 C CA . GLY A 1 90 ? 3.955 3.655 -2.664 1.00 96.75 90 GLY A CA 1
ATOM 744 C C . GLY A 1 90 ? 5.280 3.635 -1.907 1.00 96.75 90 GLY A C 1
ATOM 745 O O . GLY A 1 90 ? 5.656 4.615 -1.270 1.00 96.75 90 GLY A O 1
ATOM 746 N N . ARG A 1 91 ? 6.004 2.512 -1.986 1.00 95.31 91 ARG A N 1
ATOM 747 C CA . ARG A 1 91 ? 7.314 2.328 -1.339 1.00 95.31 91 ARG A CA 1
ATOM 748 C C . ARG A 1 91 ? 8.391 3.262 -1.887 1.00 95.31 91 ARG A C 1
ATOM 750 O O . ARG A 1 91 ? 9.253 3.666 -1.114 1.00 95.31 91 ARG A O 1
ATOM 757 N N . ILE A 1 92 ? 8.347 3.563 -3.183 1.00 96.19 92 ILE A N 1
ATOM 758 C CA . ILE A 1 92 ? 9.254 4.511 -3.840 1.00 96.19 92 ILE A CA 1
ATOM 759 C C . ILE A 1 92 ? 8.943 5.940 -3.395 1.00 96.19 92 ILE A C 1
ATOM 761 O O . ILE A 1 92 ? 9.862 6.718 -3.160 1.00 96.19 92 ILE A O 1
ATOM 765 N N . GLY A 1 93 ? 7.661 6.282 -3.246 1.00 93.44 93 GLY A N 1
ATOM 766 C CA . GLY A 1 93 ? 7.257 7.582 -2.718 1.00 93.44 93 GLY A CA 1
ATOM 767 C C . GLY A 1 93 ? 7.449 8.753 -3.689 1.00 93.44 93 GLY A C 1
ATOM 768 O O . GLY A 1 93 ? 7.501 9.896 -3.241 1.00 93.44 93 GLY A O 1
ATOM 769 N N . GLY A 1 94 ? 7.568 8.487 -4.993 1.00 90.12 94 GLY A N 1
ATOM 770 C CA . GLY A 1 94 ? 7.720 9.522 -6.016 1.00 90.12 94 GLY A CA 1
ATOM 771 C C . GLY A 1 94 ? 6.420 10.276 -6.328 1.00 90.12 94 GLY A C 1
ATOM 772 O O . GLY A 1 94 ? 5.329 9.917 -5.877 1.00 90.12 94 GLY A O 1
ATOM 773 N N . GLU A 1 95 ? 6.534 11.366 -7.089 1.00 89.50 95 GLU A N 1
ATOM 774 C CA . GLU A 1 95 ? 5.412 12.278 -7.357 1.00 89.50 95 GLU A CA 1
ATOM 775 C C . GLU A 1 95 ? 4.359 11.678 -8.301 1.00 89.50 95 GLU A C 1
ATOM 777 O O . GLU A 1 95 ? 3.177 12.023 -8.217 1.00 89.50 95 GLU A O 1
ATOM 782 N N . LYS A 1 96 ? 4.758 10.754 -9.185 1.00 95.12 96 LYS A N 1
ATOM 783 C CA . LYS A 1 96 ? 3.870 10.189 -10.212 1.00 95.12 96 LYS A CA 1
ATOM 784 C C . LYS A 1 96 ? 2.974 9.080 -9.664 1.00 95.12 96 LYS A C 1
ATOM 786 O O . LYS A 1 96 ? 1.885 8.854 -10.194 1.00 95.12 96 LYS A O 1
ATOM 791 N N . GLY A 1 97 ? 3.410 8.391 -8.610 1.00 95.38 97 GLY A N 1
ATOM 792 C CA . GLY A 1 97 ? 2.683 7.271 -8.015 1.00 95.38 97 GLY A CA 1
ATOM 793 C C . GLY A 1 97 ? 1.385 7.670 -7.308 1.00 95.38 97 GLY A C 1
ATOM 794 O O . GLY A 1 97 ? 0.380 6.964 -7.431 1.00 95.38 97 GLY A O 1
ATOM 795 N N . ALA A 1 98 ? 1.364 8.806 -6.601 1.00 95.19 98 ALA A N 1
ATOM 796 C CA . ALA A 1 98 ? 0.238 9.175 -5.737 1.00 95.19 98 ALA A CA 1
ATOM 797 C C . ALA A 1 98 ? -1.112 9.301 -6.480 1.00 95.19 98 ALA A C 1
ATOM 799 O O . ALA A 1 98 ? -2.079 8.682 -6.028 1.00 95.19 98 ALA A O 1
ATOM 800 N N . PRO A 1 99 ? -1.224 9.994 -7.635 1.00 97.06 99 PRO A N 1
ATOM 801 C CA . PRO A 1 99 ? -2.486 10.066 -8.378 1.00 97.06 99 PRO A CA 1
ATOM 802 C C . PRO A 1 99 ? -3.000 8.695 -8.841 1.00 97.06 99 PRO A C 1
ATOM 804 O O . PRO A 1 99 ? -4.204 8.429 -8.805 1.00 97.06 99 PRO A O 1
ATOM 807 N N . VAL A 1 100 ? -2.089 7.803 -9.246 1.00 98.12 100 VAL A N 1
ATOM 808 C CA . VAL A 1 100 ? -2.428 6.444 -9.697 1.00 98.12 100 VAL A CA 1
ATOM 809 C C . VAL A 1 100 ? -2.962 5.610 -8.534 1.00 98.12 100 VAL A C 1
ATOM 811 O O . VAL A 1 100 ? -3.996 4.953 -8.668 1.00 98.12 100 VAL A O 1
ATOM 814 N N . ILE A 1 101 ? -2.301 5.691 -7.377 1.00 98.31 101 ILE A N 1
ATOM 815 C CA . ILE A 1 101 ? -2.710 5.006 -6.148 1.00 98.31 101 ILE A CA 1
ATOM 816 C C . ILE A 1 101 ? -4.066 5.513 -5.652 1.00 98.31 101 ILE A C 1
ATOM 818 O O . ILE A 1 101 ? -4.945 4.701 -5.370 1.00 98.31 101 ILE A O 1
ATOM 822 N N . LEU A 1 102 ? -4.271 6.833 -5.596 1.00 98.12 102 LEU A N 1
ATOM 823 C CA . LEU A 1 102 ? -5.534 7.427 -5.146 1.00 98.12 102 LEU A CA 1
ATOM 824 C C . LEU A 1 102 ? -6.716 6.974 -6.009 1.00 98.12 102 LEU A C 1
ATOM 826 O O . LEU A 1 102 ? -7.760 6.605 -5.473 1.00 98.12 102 LEU A O 1
ATOM 830 N N . LYS A 1 103 ? -6.540 6.919 -7.336 1.00 98.31 103 LYS A N 1
ATOM 831 C CA . LYS A 1 103 ? -7.565 6.387 -8.246 1.00 98.31 103 LYS A CA 1
ATOM 832 C C . LYS A 1 103 ? -7.847 4.902 -7.986 1.00 98.31 103 LYS A C 1
ATOM 834 O O . LYS A 1 103 ? -8.997 4.473 -8.033 1.00 98.31 103 LYS A O 1
ATOM 839 N N . ALA A 1 104 ? -6.812 4.115 -7.698 1.00 98.56 104 ALA A N 1
ATOM 840 C CA . ALA A 1 104 ? -6.929 2.677 -7.473 1.00 98.56 104 ALA A CA 1
ATOM 841 C C . ALA A 1 104 ? -7.647 2.296 -6.161 1.00 98.56 104 ALA A C 1
ATOM 843 O O . ALA A 1 104 ? -8.114 1.162 -6.040 1.00 98.56 104 ALA A O 1
ATOM 844 N N . LEU A 1 105 ? -7.815 3.227 -5.211 1.00 98.56 105 LEU A N 1
ATOM 845 C CA . LEU A 1 105 ? -8.618 3.008 -3.995 1.00 98.56 105 LEU A CA 1
ATOM 846 C C . LEU A 1 105 ? -10.086 2.674 -4.302 1.00 98.56 105 LEU A C 1
ATOM 848 O O . LEU A 1 105 ? -10.742 2.033 -3.490 1.00 98.56 105 LEU A O 1
ATOM 852 N N . GLN A 1 106 ? -10.597 3.076 -5.468 1.00 98.12 106 GLN A N 1
ATOM 853 C CA . GLN A 1 106 ? -11.984 2.842 -5.892 1.00 98.12 106 GLN A CA 1
ATOM 854 C C . GLN A 1 106 ? -12.117 1.694 -6.904 1.00 98.12 106 GLN A C 1
ATOM 856 O O . GLN A 1 106 ? -13.166 1.519 -7.518 1.00 98.12 106 GLN A O 1
ATOM 861 N N . HIS A 1 107 ? -11.055 0.915 -7.120 1.00 98.44 107 HIS A N 1
ATOM 862 C CA . HIS A 1 107 ? -11.063 -0.163 -8.104 1.00 98.44 107 HIS A CA 1
ATOM 863 C C . HIS A 1 107 ? -12.044 -1.288 -7.710 1.00 98.44 107 HIS A C 1
ATOM 865 O O . HIS A 1 107 ? -12.173 -1.629 -6.535 1.00 98.44 107 HIS A O 1
ATOM 871 N N . GLU A 1 108 ? -12.700 -1.919 -8.689 1.00 97.69 108 GLU A N 1
ATOM 872 C CA . GLU A 1 108 ? -13.684 -2.995 -8.457 1.00 97.69 108 GLU A CA 1
ATOM 873 C C . GLU A 1 108 ? -13.076 -4.206 -7.725 1.00 97.69 108 GLU A C 1
ATOM 875 O O . GLU A 1 108 ? -13.648 -4.745 -6.777 1.00 97.69 108 GLU A O 1
ATOM 880 N N . SER A 1 109 ? -11.861 -4.590 -8.122 1.00 98.31 109 SER A N 1
ATOM 881 C CA . SER A 1 109 ? -11.107 -5.679 -7.508 1.00 98.31 109 SER A CA 1
ATOM 882 C C . SER A 1 109 ? -10.575 -5.298 -6.119 1.00 98.31 109 SER A C 1
ATOM 884 O O . SER A 1 109 ? -9.779 -4.357 -6.015 1.00 98.31 109 SER A O 1
ATOM 886 N N . PRO A 1 110 ? -10.900 -6.071 -5.064 1.00 97.75 110 PRO A N 1
ATOM 887 C CA . PRO A 1 110 ? -10.361 -5.842 -3.726 1.00 97.75 110 PRO A CA 1
ATOM 888 C C . PRO A 1 110 ? -8.839 -5.969 -3.648 1.00 97.75 110 PRO A C 1
ATOM 890 O O . PRO A 1 110 ? -8.209 -5.250 -2.882 1.00 97.75 110 PRO A O 1
ATOM 893 N N . SER A 1 111 ? -8.232 -6.836 -4.468 1.00 96.38 111 SER A N 1
ATOM 894 C CA . SER A 1 111 ? -6.771 -6.979 -4.529 1.00 96.38 111 SER A CA 1
ATOM 895 C C . SER A 1 111 ? -6.108 -5.672 -4.973 1.00 96.38 111 SER A C 1
ATOM 897 O O . SER A 1 111 ? -5.108 -5.253 -4.396 1.00 96.38 111 SER A O 1
ATOM 899 N N . VAL A 1 112 ? -6.710 -4.961 -5.930 1.00 98.50 112 VAL A N 1
ATOM 900 C CA . VAL A 1 112 ? -6.189 -3.670 -6.395 1.00 98.50 112 VAL A CA 1
ATOM 901 C C . VAL A 1 112 ? -6.374 -2.585 -5.333 1.00 98.50 112 VAL A C 1
ATOM 903 O O . VAL A 1 112 ? -5.417 -1.867 -5.042 1.00 98.50 112 VAL A O 1
ATOM 906 N N . ARG A 1 113 ? -7.547 -2.514 -4.684 1.00 98.62 113 ARG A N 1
ATOM 907 C CA . ARG A 1 113 ? -7.769 -1.584 -3.559 1.00 98.62 113 ARG A CA 1
ATOM 908 C C . ARG A 1 113 ? -6.797 -1.837 -2.411 1.00 98.62 113 ARG A C 1
ATOM 910 O O . ARG A 1 113 ? -6.260 -0.897 -1.832 1.00 98.62 113 ARG A O 1
ATOM 917 N N . TRP A 1 114 ? -6.522 -3.105 -2.115 1.00 97.81 114 TRP A N 1
ATOM 918 C CA . TRP A 1 114 ? -5.568 -3.490 -1.083 1.00 97.81 114 TRP A CA 1
ATOM 919 C C . TRP A 1 114 ? -4.147 -3.026 -1.417 1.00 97.81 114 TRP A C 1
ATOM 921 O O . TRP A 1 114 ? -3.484 -2.420 -0.574 1.00 97.81 114 TRP A O 1
ATOM 931 N N . GLY A 1 115 ? -3.703 -3.231 -2.662 1.00 96.38 115 GLY A N 1
ATOM 932 C CA . GLY A 1 115 ? -2.414 -2.729 -3.148 1.00 96.38 115 GLY A CA 1
ATOM 933 C C . GLY A 1 115 ? -2.323 -1.206 -3.069 1.00 96.38 115 GLY A C 1
ATOM 934 O O . GLY A 1 115 ? -1.317 -0.677 -2.596 1.00 96.38 115 GLY A O 1
ATOM 935 N N . ALA A 1 116 ? -3.403 -0.511 -3.441 1.00 98.50 116 ALA A N 1
ATOM 936 C CA . ALA A 1 116 ? -3.505 0.941 -3.352 1.00 98.50 116 ALA A CA 1
ATOM 937 C C . ALA A 1 116 ? -3.349 1.440 -1.908 1.00 98.50 116 ALA A C 1
ATOM 939 O O . ALA A 1 116 ? -2.477 2.261 -1.632 1.00 98.50 116 ALA A O 1
ATOM 940 N N . VAL A 1 117 ? -4.126 0.902 -0.963 1.00 98.19 117 VAL A N 1
ATOM 941 C CA . VAL A 1 117 ? -4.036 1.281 0.456 1.00 98.19 117 VAL A CA 1
ATOM 942 C C . VAL A 1 117 ? -2.650 0.991 1.025 1.00 98.19 117 VAL A C 1
ATOM 944 O O . VAL A 1 117 ? -2.060 1.839 1.695 1.00 98.19 117 VAL A O 1
ATOM 947 N N . ARG A 1 118 ? -2.092 -0.192 0.741 1.00 95.88 118 ARG A N 1
ATOM 948 C CA . ARG A 1 118 ? -0.758 -0.560 1.228 1.00 95.88 118 ARG A CA 1
ATOM 949 C C . ARG A 1 118 ? 0.335 0.338 0.674 1.00 95.88 118 ARG A C 1
ATOM 951 O O . ARG A 1 118 ? 1.263 0.643 1.419 1.00 95.88 118 ARG A O 1
ATOM 958 N N . GLY A 1 119 ? 0.236 0.736 -0.593 1.00 95.75 119 GLY A N 1
ATOM 959 C CA . GLY A 1 119 ? 1.137 1.7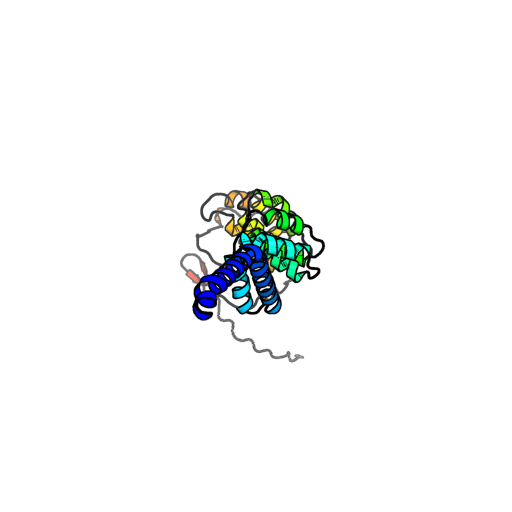11 -1.197 1.00 95.75 119 GLY A CA 1
ATOM 960 C C . GLY A 1 119 ? 0.994 3.079 -0.531 1.00 95.75 119 GLY A C 1
ATOM 961 O O . GLY A 1 119 ? 1.974 3.636 -0.034 1.00 95.75 119 GLY A O 1
ATOM 962 N N . LEU A 1 120 ? -0.242 3.573 -0.415 1.00 96.12 120 LEU A N 1
ATOM 963 C CA . LEU A 1 120 ? -0.539 4.889 0.151 1.00 96.12 120 LEU A CA 1
ATOM 964 C C . LEU A 1 120 ? -0.088 5.030 1.609 1.00 96.12 120 LEU A C 1
ATOM 966 O O . LEU A 1 120 ? 0.313 6.115 2.013 1.00 96.12 120 LEU A O 1
ATOM 970 N N . LYS A 1 121 ? -0.044 3.937 2.382 1.00 93.19 121 LYS A N 1
ATOM 971 C CA . LYS A 1 121 ? 0.523 3.899 3.743 1.00 93.19 121 LYS A CA 1
ATOM 972 C C . LYS A 1 121 ? 1.932 4.497 3.850 1.00 93.19 121 LYS A C 1
ATOM 974 O O . LYS A 1 121 ? 2.286 5.046 4.895 1.00 93.19 121 LYS A O 1
ATOM 979 N N . TYR A 1 122 ? 2.765 4.354 2.821 1.00 92.12 122 TYR A N 1
ATOM 980 C CA . TYR A 1 122 ? 4.137 4.882 2.817 1.00 92.12 122 TYR A CA 1
ATOM 981 C C . TYR A 1 122 ? 4.210 6.348 2.392 1.00 92.12 122 TYR A C 1
ATOM 983 O O . TYR A 1 122 ? 5.189 7.017 2.698 1.00 92.12 122 TYR A O 1
ATOM 991 N N . MET A 1 123 ? 3.153 6.847 1.757 1.00 91.19 123 MET A N 1
ATOM 992 C CA . MET A 1 123 ? 3.043 8.209 1.240 1.00 91.19 123 MET A CA 1
ATOM 993 C C . MET A 1 123 ? 1.962 9.005 1.975 1.00 91.19 123 MET A C 1
ATOM 995 O O . MET A 1 123 ? 1.490 10.017 1.463 1.00 91.19 123 MET A O 1
ATOM 999 N N . MET A 1 124 ? 1.492 8.504 3.120 1.00 91.19 124 MET A N 1
ATOM 1000 C CA . MET A 1 124 ? 0.265 8.997 3.726 1.00 91.19 124 MET A CA 1
ATOM 1001 C C . MET A 1 124 ? 0.441 10.436 4.199 1.00 91.19 124 MET A C 1
ATOM 1003 O O . MET A 1 124 ? 1.377 10.743 4.935 1.00 91.19 124 MET A O 1
ATOM 1007 N N . LYS A 1 125 ? -0.504 11.293 3.813 1.00 89.88 125 LYS A N 1
ATOM 1008 C CA . LYS A 1 125 ? -0.581 12.696 4.217 1.00 89.88 125 LYS A CA 1
ATOM 1009 C C . LYS A 1 125 ? -2.002 13.038 4.667 1.00 89.88 125 LYS A C 1
ATOM 1011 O O . LYS A 1 125 ? -2.938 12.359 4.232 1.00 89.88 125 LYS A O 1
ATOM 1016 N N . PRO A 1 126 ? -2.196 14.075 5.501 1.00 87.25 126 PRO A N 1
ATOM 1017 C CA . PRO A 1 126 ? -3.523 14.502 5.936 1.00 87.25 126 PRO A CA 1
ATOM 1018 C C . PRO A 1 126 ? -4.528 14.701 4.791 1.00 87.25 126 PRO A C 1
ATOM 1020 O O . PRO A 1 126 ? -5.686 14.322 4.946 1.00 87.25 126 PRO A O 1
ATOM 1023 N N . GLU A 1 127 ? -4.107 15.212 3.627 1.00 92.56 127 GLU A N 1
ATOM 1024 C CA . GLU A 1 127 ? -5.010 15.429 2.486 1.00 92.56 127 GLU A CA 1
ATOM 1025 C C . GLU A 1 127 ? -5.569 14.137 1.856 1.00 92.56 127 GLU A C 1
ATOM 1027 O O . GLU A 1 127 ? -6.582 14.182 1.162 1.00 92.56 127 GLU A O 1
ATOM 1032 N N . TYR A 1 128 ? -4.959 12.972 2.108 1.00 95.88 128 TYR A N 1
ATOM 1033 C CA . TYR A 1 128 ? -5.415 11.686 1.559 1.00 95.88 128 TYR A CA 1
ATOM 1034 C C . TYR A 1 128 ? -6.421 10.964 2.463 1.00 95.88 128 TYR A C 1
ATOM 1036 O O . TYR A 1 128 ? -6.947 9.909 2.099 1.00 95.88 128 TYR A O 1
ATOM 1044 N N . VAL A 1 129 ? -6.704 11.510 3.647 1.00 95.00 129 VAL A N 1
ATOM 1045 C CA . VAL A 1 129 ? -7.563 10.874 4.658 1.00 95.00 129 VAL A CA 1
ATOM 1046 C C . VAL A 1 129 ? -8.972 10.636 4.134 1.00 95.00 129 VAL A C 1
ATOM 1048 O O . VAL A 1 129 ? -9.497 9.531 4.282 1.00 95.00 129 VAL A O 1
ATOM 1051 N N . SER A 1 130 ? -9.551 11.627 3.458 1.00 96.62 130 SER A N 1
ATOM 1052 C CA . SER A 1 130 ? -10.893 11.537 2.876 1.00 96.62 130 SER A CA 1
ATOM 1053 C C . SER A 1 130 ? -11.007 10.430 1.822 1.00 96.62 130 SER A C 1
ATOM 1055 O O . SER A 1 130 ? -12.050 9.787 1.724 1.00 96.62 130 SER A O 1
ATOM 1057 N N . ALA A 1 131 ? -9.928 10.147 1.083 1.00 97.88 131 ALA A N 1
ATOM 1058 C CA . ALA A 1 131 ? -9.888 9.083 0.083 1.00 97.88 131 ALA A CA 1
ATOM 1059 C C . ALA A 1 131 ? -9.775 7.680 0.709 1.00 97.88 131 ALA A C 1
ATOM 1061 O O . ALA A 1 131 ? -10.334 6.721 0.179 1.00 97.88 131 ALA A O 1
ATOM 1062 N N . VAL A 1 132 ? -9.076 7.546 1.843 1.00 98.12 132 VAL A N 1
ATOM 1063 C CA . VAL A 1 132 ? -8.867 6.256 2.531 1.00 98.12 132 VAL A CA 1
ATOM 1064 C C . VAL A 1 132 ? -10.031 5.902 3.458 1.00 98.12 132 VAL A C 1
ATOM 1066 O O . VAL A 1 132 ? -10.368 4.726 3.596 1.00 98.12 132 VAL A O 1
ATOM 1069 N N . LYS A 1 133 ? -10.667 6.899 4.084 1.00 97.69 133 LYS A N 1
ATOM 1070 C CA . LYS A 1 133 ? -11.747 6.715 5.068 1.00 97.69 133 LYS A CA 1
ATOM 1071 C C . LYS A 1 133 ? -12.862 5.752 4.614 1.00 97.69 133 LYS A C 1
ATOM 1073 O O . LYS A 1 133 ? -13.229 4.898 5.425 1.00 97.69 133 LYS A O 1
ATOM 1078 N N . PRO A 1 134 ? -13.376 5.797 3.367 1.00 98.31 134 PRO A N 1
ATOM 1079 C CA . PRO A 1 134 ? -14.400 4.855 2.906 1.00 98.31 134 PRO A CA 1
ATOM 1080 C C . PRO A 1 134 ? -13.971 3.384 2.988 1.00 98.31 134 PRO A C 1
ATOM 1082 O O . PRO A 1 134 ? -14.800 2.511 3.238 1.00 98.31 134 PRO A O 1
ATOM 1085 N N . LEU A 1 135 ? -12.672 3.096 2.853 1.00 98.56 135 LEU A N 1
ATOM 1086 C CA . LEU A 1 135 ? -12.144 1.731 2.876 1.00 98.56 135 LEU A CA 1
ATOM 1087 C C . LEU A 1 135 ? -12.107 1.105 4.274 1.00 98.56 135 LEU A C 1
ATOM 1089 O O . LEU A 1 135 ? -11.950 -0.106 4.393 1.00 98.56 135 LEU A O 1
ATOM 1093 N N . LEU A 1 136 ? -12.371 1.875 5.337 1.00 98.06 136 LEU A N 1
ATOM 1094 C CA . LEU A 1 136 ? -12.693 1.306 6.652 1.00 98.06 136 LEU A CA 1
ATOM 1095 C C . LEU A 1 136 ? -14.025 0.532 6.652 1.00 98.06 136 LEU A C 1
ATOM 1097 O O . LEU A 1 136 ? -14.347 -0.145 7.627 1.00 98.06 136 LEU A O 1
ATOM 1101 N N . GLY A 1 137 ? -14.851 0.681 5.615 1.00 97.25 137 GLY A N 1
ATOM 1102 C CA . GLY A 1 137 ? -16.086 -0.076 5.403 1.00 97.25 137 GLY A CA 1
ATOM 1103 C C . GLY A 1 137 ? -15.973 -1.150 4.320 1.00 97.25 137 GLY A C 1
ATOM 1104 O O . GLY A 1 137 ? -16.994 -1.722 3.952 1.00 97.25 137 GLY A O 1
ATOM 1105 N N . ASP A 1 138 ? -14.774 -1.413 3.789 1.00 98.56 138 ASP A N 1
ATOM 1106 C CA . ASP A 1 138 ? -14.591 -2.357 2.683 1.00 98.56 138 ASP A CA 1
ATOM 1107 C C . ASP A 1 138 ? -15.075 -3.775 3.053 1.00 98.56 138 ASP A C 1
ATOM 1109 O O . ASP A 1 138 ? -14.822 -4.229 4.176 1.00 98.56 138 ASP A O 1
ATOM 1113 N N . PRO A 1 139 ? -15.739 -4.517 2.146 1.00 97.44 139 PRO A N 1
ATOM 1114 C CA . PRO A 1 139 ? -16.147 -5.896 2.423 1.00 97.44 139 PRO A CA 1
ATOM 1115 C C . PRO A 1 139 ? -14.963 -6.817 2.758 1.00 97.44 139 PRO A C 1
ATOM 1117 O O . PRO A 1 139 ? -15.124 -7.771 3.523 1.00 97.44 139 PRO A O 1
ATOM 1120 N N . VAL A 1 140 ? -13.766 -6.527 2.243 1.00 97.69 140 VAL A N 1
ATOM 1121 C CA . VAL A 1 140 ? -12.570 -7.348 2.443 1.00 97.69 140 VAL A CA 1
ATOM 1122 C C . VAL A 1 140 ? -11.801 -6.909 3.690 1.00 97.69 140 VAL A C 1
ATOM 1124 O O . VAL A 1 140 ? -11.402 -5.751 3.835 1.00 97.69 140 VAL A O 1
ATOM 1127 N N . ARG A 1 141 ? -11.567 -7.869 4.596 1.00 94.69 141 ARG A N 1
ATOM 1128 C CA . ARG A 1 141 ? -10.884 -7.680 5.888 1.00 94.69 141 ARG A CA 1
ATOM 1129 C C . ARG A 1 141 ? -9.521 -7.012 5.721 1.00 94.69 141 ARG A C 1
ATOM 1131 O O . ARG A 1 141 ? -9.206 -6.073 6.447 1.00 94.69 141 ARG A O 1
ATOM 1138 N N . GLU A 1 142 ? -8.720 -7.491 4.776 1.00 92.38 142 GLU A N 1
ATOM 1139 C CA . GLU A 1 142 ? -7.356 -7.028 4.517 1.00 92.38 142 GLU A CA 1
ATOM 1140 C C . GLU A 1 142 ? -7.334 -5.552 4.103 1.00 92.38 142 GLU A C 1
ATOM 1142 O O . GLU A 1 142 ? -6.465 -4.796 4.544 1.00 92.38 142 GLU A O 1
ATOM 1147 N N . VAL A 1 143 ? -8.330 -5.121 3.321 1.00 98.38 143 VAL A N 1
ATOM 1148 C CA . VAL A 1 143 ? -8.484 -3.720 2.916 1.00 98.38 143 VAL A CA 1
ATOM 1149 C C . VAL A 1 143 ? -8.823 -2.856 4.129 1.00 98.38 143 VAL A C 1
ATOM 1151 O O . VAL A 1 143 ? -8.144 -1.854 4.351 1.00 98.38 143 VAL A O 1
ATOM 1154 N N . ARG A 1 144 ? -9.792 -3.262 4.964 1.00 98.31 144 ARG A N 1
ATOM 1155 C CA . ARG A 1 144 ? -10.130 -2.518 6.194 1.00 98.31 144 ARG A CA 1
ATOM 1156 C C . ARG A 1 144 ? -8.947 -2.426 7.155 1.00 98.31 144 ARG A C 1
ATOM 1158 O O . ARG A 1 144 ? -8.673 -1.357 7.701 1.00 98.31 144 ARG A O 1
ATOM 1165 N N . TYR A 1 145 ? -8.224 -3.533 7.332 1.00 93.81 145 TYR A N 1
ATOM 1166 C CA . TYR A 1 145 ? -7.042 -3.614 8.185 1.00 93.81 145 TYR A CA 1
ATOM 1167 C C . TYR A 1 145 ? -5.965 -2.618 7.751 1.00 93.81 145 TYR A C 1
ATOM 1169 O O . TYR A 1 145 ? -5.502 -1.802 8.552 1.00 93.81 145 TYR A O 1
ATOM 1177 N N . ASP A 1 146 ? -5.561 -2.664 6.479 1.00 95.81 146 ASP A N 1
ATOM 1178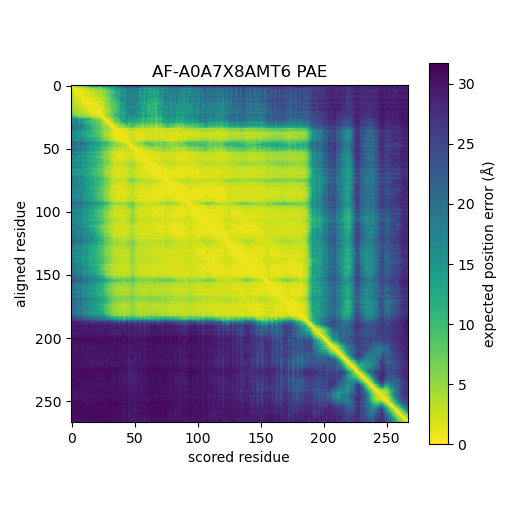 C CA . ASP A 1 146 ? -4.520 -1.769 5.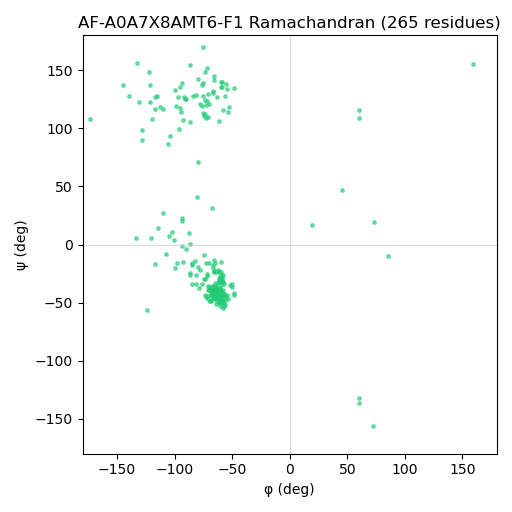983 1.00 95.81 146 ASP A CA 1
ATOM 1179 C C . ASP A 1 146 ? -5.031 -0.323 5.856 1.00 95.81 146 ASP A C 1
ATOM 1181 O O . ASP A 1 146 ? -4.232 0.603 5.999 1.00 95.81 146 ASP A O 1
ATOM 1185 N N . ALA A 1 147 ? -6.339 -0.088 5.686 1.00 98.25 147 ALA A N 1
ATOM 1186 C CA . ALA A 1 147 ? -6.914 1.258 5.702 1.00 98.25 147 ALA A CA 1
ATOM 1187 C C . ALA A 1 147 ? -6.810 1.872 7.105 1.00 98.25 147 ALA A C 1
ATOM 1189 O O . ALA A 1 147 ? -6.354 3.008 7.251 1.00 98.25 147 ALA A O 1
ATOM 1190 N N . ALA A 1 148 ? -7.110 1.092 8.148 1.00 95.62 148 ALA A N 1
ATOM 1191 C CA . ALA A 1 148 ? -6.901 1.506 9.531 1.00 95.62 148 ALA A CA 1
ATOM 1192 C C . ALA A 1 148 ? -5.414 1.771 9.826 1.00 95.62 148 ALA A C 1
ATOM 1194 O O . ALA A 1 148 ? -5.062 2.776 10.449 1.00 95.62 148 ALA A O 1
ATOM 1195 N N . ALA A 1 149 ? -4.513 0.910 9.341 1.00 89.81 149 ALA A N 1
ATOM 1196 C CA . ALA A 1 149 ? -3.068 1.116 9.469 1.00 89.81 149 ALA A CA 1
ATOM 1197 C C . ALA A 1 149 ? -2.595 2.401 8.764 1.00 89.81 149 ALA A C 1
ATOM 1199 O O . ALA A 1 149 ? -1.732 3.113 9.274 1.00 89.81 149 ALA A O 1
ATOM 1200 N N . THR A 1 150 ? -3.165 2.692 7.595 1.00 95.25 150 THR A N 1
ATOM 1201 C CA . THR A 1 150 ? -2.832 3.854 6.764 1.00 95.25 150 THR A CA 1
ATOM 1202 C C . THR A 1 150 ? -3.297 5.150 7.414 1.00 95.25 150 THR A C 1
ATOM 1204 O O . THR A 1 150 ? -2.493 6.061 7.585 1.00 95.25 150 THR A O 1
ATOM 1207 N N . LEU A 1 151 ? -4.545 5.217 7.884 1.00 93.81 151 LEU A N 1
ATOM 1208 C CA . LEU A 1 151 ? -5.057 6.387 8.608 1.00 93.81 151 LEU A CA 1
ATOM 1209 C C . LEU A 1 151 ? -4.292 6.657 9.909 1.00 93.81 151 LEU A C 1
ATOM 1211 O O . LEU A 1 151 ? -4.081 7.814 10.266 1.00 93.81 151 LEU A O 1
ATOM 1215 N N . GLY A 1 152 ? -3.783 5.610 10.567 1.00 85.06 152 GLY A N 1
ATOM 1216 C CA . GLY A 1 152 ? -2.893 5.739 11.726 1.00 85.06 152 GLY A CA 1
ATOM 1217 C C . GLY A 1 152 ? -1.587 6.492 11.446 1.00 85.06 152 GLY A C 1
ATOM 1218 O O . GLY A 1 152 ? -0.919 6.906 12.384 1.00 85.06 152 GLY A O 1
ATOM 1219 N N . ARG A 1 153 ? -1.210 6.693 10.176 1.00 86.56 153 ARG A N 1
ATOM 1220 C CA . ARG A 1 153 ? -0.024 7.471 9.781 1.00 86.56 153 ARG A CA 1
ATOM 1221 C C . ARG A 1 153 ? -0.320 8.907 9.380 1.00 86.56 153 ARG A C 1
ATOM 1223 O O . ARG A 1 153 ? 0.601 9.709 9.318 1.00 86.56 153 ARG A O 1
ATOM 1230 N N . ALA A 1 154 ? -1.576 9.237 9.099 1.00 82.19 154 ALA A N 1
ATOM 1231 C CA . ALA A 1 154 ? -1.931 10.561 8.603 1.00 82.19 154 ALA A CA 1
ATOM 1232 C C . ALA A 1 154 ? -1.842 11.657 9.674 1.00 82.19 154 ALA A C 1
ATOM 1234 O O . ALA A 1 154 ? -1.856 12.832 9.326 1.00 82.19 154 ALA A O 1
ATOM 1235 N N . ASN A 1 155 ? -1.791 11.281 10.957 1.00 74.12 155 ASN A N 1
ATOM 1236 C CA . ASN A 1 155 ? -1.715 12.192 12.099 1.00 74.12 155 ASN A CA 1
ATOM 1237 C C . ASN A 1 155 ? -2.690 13.377 12.026 1.00 74.12 155 ASN A C 1
ATOM 1239 O O . ASN A 1 155 ? -2.316 14.529 12.226 1.00 74.12 155 ASN A O 1
ATOM 1243 N N . SER A 1 156 ? -3.955 13.086 11.702 1.00 76.56 156 SER A N 1
ATOM 1244 C CA . SER A 1 156 ? -5.003 14.096 11.552 1.00 76.56 156 SER A CA 1
ATOM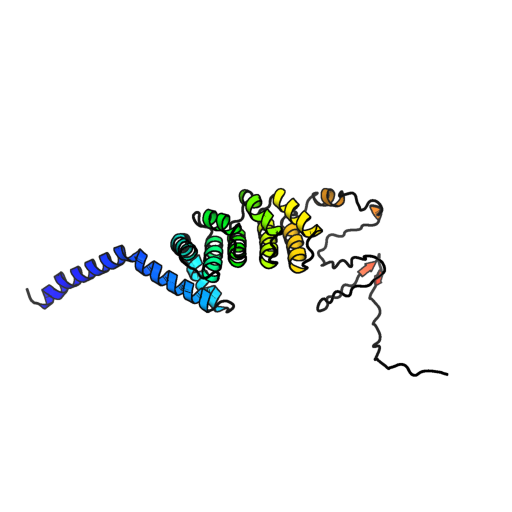 1245 C C . SER A 1 156 ? -6.193 13.844 12.490 1.00 76.56 156 SER A C 1
ATOM 1247 O O . SER A 1 156 ? -6.543 12.685 12.748 1.00 76.56 156 SER A O 1
ATOM 1249 N N . PRO A 1 157 ? -6.891 14.903 12.954 1.00 75.62 157 PRO A N 1
ATOM 1250 C CA . PRO A 1 157 ? -8.115 14.757 13.745 1.00 75.62 157 PRO A CA 1
ATOM 1251 C C . PRO A 1 157 ? -9.211 13.960 13.027 1.00 75.62 157 PRO A C 1
ATOM 1253 O O . PRO A 1 157 ? -10.002 13.268 13.663 1.00 75.62 157 PRO A O 1
ATOM 1256 N N . GLU A 1 158 ? -9.275 14.053 11.699 1.00 79.31 158 GLU A N 1
ATOM 1257 C CA . GLU A 1 158 ? -10.214 13.268 10.898 1.00 79.31 158 GLU A CA 1
ATOM 1258 C C . GLU A 1 158 ? -9.886 11.769 10.941 1.00 79.31 158 GLU A C 1
ATOM 1260 O O . GLU A 1 158 ? -10.792 10.956 11.125 1.00 79.31 158 GLU A O 1
ATOM 1265 N N . SER A 1 159 ? -8.602 11.406 10.866 1.00 80.06 159 SER A N 1
ATOM 1266 C CA . SER A 1 159 ? -8.164 10.010 10.993 1.00 80.06 159 SER A CA 1
ATOM 1267 C C . SER A 1 159 ? -8.473 9.445 12.372 1.00 80.06 159 SER A C 1
ATOM 1269 O O . SER A 1 159 ? -8.955 8.320 12.471 1.00 80.06 159 SER A O 1
ATOM 1271 N N . LEU A 1 160 ? -8.267 10.236 13.431 1.00 78.06 160 LEU A N 1
ATOM 1272 C CA . LEU A 1 160 ? -8.611 9.839 14.797 1.00 78.06 160 LEU A CA 1
ATOM 1273 C C . LEU A 1 160 ? -10.106 9.518 14.925 1.00 78.06 160 LEU A C 1
ATOM 1275 O O . LEU A 1 160 ? -10.459 8.457 15.435 1.00 78.06 160 LEU A O 1
ATOM 1279 N N . ARG A 1 161 ? -10.985 10.393 14.415 1.00 77.56 161 ARG A N 1
ATOM 1280 C CA . ARG A 1 161 ? -12.439 10.151 14.429 1.00 77.56 161 ARG A CA 1
ATOM 1281 C C . ARG A 1 161 ? -12.810 8.890 13.648 1.00 77.56 161 ARG A C 1
ATOM 1283 O O . ARG A 1 161 ? -13.518 8.041 14.176 1.00 77.56 161 ARG A O 1
ATOM 1290 N N . ALA A 1 162 ? -12.282 8.739 12.434 1.00 81.69 162 ALA A N 1
ATOM 1291 C CA . ALA A 1 162 ? -12.571 7.588 11.580 1.00 81.69 162 ALA A CA 1
ATOM 1292 C C . ALA A 1 162 ? -12.124 6.255 12.213 1.00 81.69 162 ALA A C 1
ATOM 1294 O O . ALA A 1 162 ? -12.840 5.256 12.143 1.00 81.69 162 ALA A O 1
ATOM 1295 N N . LEU A 1 163 ? -10.958 6.238 12.865 1.00 82.00 163 LEU A N 1
ATOM 1296 C CA . LEU A 1 163 ? -10.449 5.058 13.564 1.00 82.00 163 LEU A CA 1
ATOM 1297 C C . LEU A 1 163 ? -11.243 4.740 14.838 1.00 82.00 163 LEU A C 1
ATOM 1299 O O . LEU A 1 163 ? -11.461 3.565 15.126 1.00 82.00 163 LEU A O 1
ATOM 1303 N N . TYR A 1 164 ? -11.708 5.756 15.572 1.00 78.12 164 TYR A N 1
ATOM 1304 C CA . TYR A 1 164 ? -12.571 5.568 16.742 1.00 78.12 164 TYR A CA 1
ATOM 1305 C C . TYR A 1 164 ? -13.933 4.979 16.349 1.00 78.12 164 TYR A C 1
ATOM 1307 O O . TYR A 1 164 ? -14.386 4.005 16.948 1.00 78.12 164 TYR A O 1
ATOM 1315 N N . GLU A 1 165 ? -14.550 5.509 15.289 1.00 78.50 165 GLU A N 1
ATOM 1316 C CA . GLU A 1 165 ? -15.786 4.958 14.719 1.00 78.50 165 GLU A CA 1
ATOM 1317 C C . GLU A 1 165 ? -15.603 3.500 14.276 1.00 78.50 165 GLU A C 1
ATOM 1319 O O . GLU A 1 165 ? -16.457 2.661 14.561 1.00 78.50 165 GLU A O 1
ATOM 1324 N N . LEU A 1 166 ? -14.484 3.174 13.613 1.00 83.94 166 LEU A N 1
ATOM 1325 C CA . LEU A 1 166 ? -14.158 1.798 13.236 1.00 83.94 166 LEU A CA 1
ATOM 1326 C C . LEU A 1 166 ? -14.026 0.892 14.464 1.00 83.94 166 LEU A C 1
ATOM 1328 O O . LEU A 1 166 ? -14.647 -0.165 14.496 1.00 83.94 166 LEU A O 1
ATOM 1332 N N . ALA A 1 167 ? -13.265 1.306 15.479 1.00 75.94 167 ALA A N 1
ATOM 1333 C CA . ALA A 1 167 ? -13.052 0.523 16.695 1.00 75.94 167 ALA A CA 1
ATOM 1334 C C . ALA A 1 167 ? -14.361 0.214 17.447 1.00 75.94 167 ALA A C 1
ATOM 1336 O O . ALA A 1 167 ? -14.468 -0.845 18.064 1.00 75.94 167 ALA A O 1
ATOM 1337 N N . GLY A 1 168 ? -15.356 1.107 17.370 1.00 70.62 168 GLY A N 1
ATOM 1338 C CA . GLY A 1 168 ? -16.671 0.916 17.989 1.00 70.62 168 GLY A CA 1
ATOM 1339 C C . GLY A 1 168 ? -17.620 -0.019 17.229 1.00 70.62 168 GLY A C 1
ATOM 1340 O O . GLY A 1 168 ? -18.546 -0.551 17.836 1.00 70.62 168 GLY A O 1
ATOM 1341 N N . ARG A 1 169 ? -17.414 -0.233 15.919 1.00 80.25 169 ARG A N 1
ATOM 1342 C CA . ARG A 1 169 ? -18.323 -1.038 15.071 1.00 80.25 169 ARG A CA 1
ATOM 1343 C C . ARG A 1 169 ? -17.705 -2.298 14.466 1.00 80.25 169 ARG A C 1
ATOM 1345 O O . ARG A 1 169 ? -18.440 -3.140 13.952 1.00 80.25 169 ARG A O 1
ATOM 1352 N N . GLU A 1 170 ? -16.379 -2.402 14.437 1.00 81.00 170 GLU A N 1
ATOM 1353 C CA . GLU A 1 170 ? -15.676 -3.513 13.799 1.00 81.00 170 GLU A CA 1
ATOM 1354 C C . GLU A 1 170 ? -15.849 -4.803 14.601 1.00 81.00 170 GLU A C 1
ATOM 1356 O O . GLU A 1 170 ? -15.619 -4.843 15.807 1.00 81.00 170 GLU A O 1
ATOM 1361 N N . ARG A 1 171 ? -16.251 -5.868 13.905 1.00 77.50 171 ARG A N 1
ATOM 1362 C CA . ARG A 1 171 ? -16.472 -7.196 14.498 1.00 77.50 171 ARG A CA 1
ATOM 1363 C C . ARG A 1 171 ? -15.294 -8.129 14.261 1.00 77.50 171 ARG A C 1
ATOM 1365 O O . ARG A 1 171 ? -15.145 -9.129 14.955 1.00 77.50 171 ARG A O 1
ATOM 1372 N N . ASP A 1 172 ? -14.470 -7.814 13.270 1.00 82.38 172 ASP A N 1
ATOM 1373 C CA . ASP A 1 172 ? -13.275 -8.571 12.970 1.00 82.38 172 ASP A CA 1
ATOM 1374 C C . ASP A 1 172 ? -12.154 -8.271 13.967 1.00 82.38 172 ASP A C 1
ATOM 1376 O O . ASP A 1 172 ? -11.675 -7.140 14.050 1.00 82.38 172 ASP A O 1
ATOM 1380 N N . SER A 1 173 ? -11.696 -9.286 14.699 1.00 72.69 173 SER A N 1
ATOM 1381 C CA . SER A 1 173 ? -10.700 -9.116 15.763 1.00 72.69 173 SER A CA 1
ATOM 1382 C C . SER A 1 173 ? -9.374 -8.524 15.273 1.00 72.69 173 SER A C 1
ATOM 1384 O O . SER A 1 173 ? -8.760 -7.727 15.987 1.00 72.69 173 SER A O 1
ATOM 1386 N N . TYR A 1 174 ? -8.940 -8.847 14.048 1.00 68.44 174 TYR A N 1
ATOM 1387 C CA . TYR A 1 174 ? -7.693 -8.323 13.487 1.00 68.44 174 TYR A CA 1
ATOM 1388 C C . TYR A 1 174 ? -7.819 -6.849 13.114 1.00 68.44 174 TYR A C 1
ATOM 1390 O O . TYR A 1 174 ? -6.921 -6.056 13.414 1.00 68.44 174 TYR A O 1
ATOM 1398 N N . VAL A 1 175 ? -8.921 -6.471 12.462 1.00 74.69 175 VAL A N 1
ATOM 1399 C CA . VAL A 1 175 ? -9.171 -5.075 12.073 1.00 74.69 175 VAL A CA 1
ATOM 1400 C C . VAL A 1 175 ? -9.427 -4.216 13.311 1.00 74.69 175 VAL A C 1
ATOM 1402 O O . VAL A 1 175 ? -8.871 -3.123 13.413 1.00 74.69 175 VAL A O 1
ATOM 1405 N N . TRP A 1 176 ? -10.174 -4.735 14.289 1.00 81.38 176 TRP A N 1
ATOM 1406 C CA . TRP A 1 176 ? -10.406 -4.085 15.578 1.00 81.38 176 TRP A CA 1
ATOM 1407 C C . TRP A 1 176 ? -9.090 -3.798 16.309 1.00 81.38 176 TRP A C 1
ATOM 1409 O O . TRP A 1 176 ? -8.821 -2.654 16.684 1.00 81.38 176 TRP A O 1
ATOM 1419 N N . PHE A 1 177 ? -8.220 -4.807 16.438 1.00 71.88 177 PHE A N 1
ATOM 1420 C CA . PHE A 1 177 ? -6.908 -4.638 17.066 1.00 71.88 177 PHE A CA 1
ATOM 1421 C C . PHE A 1 177 ? -6.068 -3.597 16.319 1.00 71.88 177 PHE A C 1
ATOM 1423 O O . PHE A 1 177 ? -5.436 -2.735 16.932 1.00 71.88 177 PHE A O 1
ATOM 1430 N N . ARG A 1 178 ? -6.085 -3.640 14.981 1.00 81.75 178 ARG A N 1
ATOM 1431 C CA . ARG A 1 178 ? -5.358 -2.672 14.157 1.00 81.75 178 ARG A CA 1
ATOM 1432 C C . ARG A 1 178 ? -5.886 -1.249 14.329 1.00 81.75 178 ARG A C 1
ATOM 1434 O O . ARG A 1 178 ? -5.067 -0.338 14.385 1.00 81.75 178 ARG A O 1
ATOM 1441 N N . ALA A 1 179 ? -7.199 -1.052 14.445 1.00 77.50 179 ALA A N 1
ATOM 1442 C CA . ALA A 1 179 ? -7.798 0.259 14.689 1.00 77.50 179 ALA A CA 1
ATOM 1443 C C . ALA A 1 179 ? -7.302 0.862 16.012 1.00 77.50 179 ALA A C 1
ATOM 1445 O O . ALA A 1 179 ? -6.822 1.996 16.027 1.00 77.50 179 ALA A O 1
ATOM 1446 N N . TRP A 1 180 ? -7.316 0.078 17.095 1.00 76.56 180 TRP A N 1
ATOM 1447 C CA . TRP A 1 180 ? -6.786 0.498 18.396 1.00 76.56 180 TRP A CA 1
ATOM 1448 C C . TRP A 1 180 ? -5.283 0.770 18.374 1.00 76.56 180 TRP A C 1
ATOM 1450 O O . TRP A 1 180 ? -4.825 1.765 18.938 1.00 76.56 180 TRP A O 1
ATOM 1460 N N . LEU A 1 181 ? -4.510 -0.069 17.682 1.00 75.25 181 LEU A N 1
ATOM 1461 C CA . LEU A 1 181 ? -3.076 0.152 17.518 1.00 75.25 181 LEU A CA 1
ATOM 1462 C C . LEU A 1 181 ? -2.789 1.445 16.735 1.00 75.25 181 LEU A C 1
ATOM 1464 O O . LEU A 1 181 ? -1.898 2.202 17.109 1.00 75.25 181 LEU A O 1
ATOM 1468 N N . SER A 1 182 ? -3.559 1.731 15.685 1.00 79.81 182 SER A N 1
ATOM 1469 C CA . SER A 1 182 ? -3.461 2.991 14.942 1.00 79.81 182 SER A CA 1
ATOM 1470 C C . SER A 1 182 ? -3.846 4.201 15.793 1.00 79.81 182 SER A C 1
ATOM 1472 O O . SER A 1 182 ? -3.136 5.199 15.761 1.00 79.81 182 SER A O 1
ATOM 1474 N N . LEU A 1 183 ? -4.915 4.112 16.595 1.00 73.31 183 LEU A N 1
ATOM 1475 C CA . LEU A 1 183 ? -5.288 5.169 17.543 1.00 73.31 183 LEU A CA 1
ATOM 1476 C C . LEU A 1 183 ? -4.156 5.456 18.530 1.00 73.31 183 LEU A C 1
ATOM 1478 O O . LEU A 1 183 ? -3.844 6.617 18.771 1.00 73.31 183 LEU A O 1
ATOM 1482 N N . ARG A 1 184 ? -3.498 4.414 19.053 1.00 67.25 184 ARG A N 1
ATOM 1483 C CA . ARG A 1 184 ? -2.337 4.568 19.939 1.00 67.25 184 ARG A CA 1
ATOM 1484 C C . ARG A 1 184 ? -1.215 5.374 19.289 1.00 67.25 184 ARG A C 1
ATOM 1486 O O . ARG A 1 184 ? -0.639 6.215 19.962 1.00 67.25 184 ARG A O 1
ATOM 1493 N N . TYR A 1 185 ? -0.902 5.137 18.014 1.00 62.78 185 TYR A N 1
ATOM 1494 C CA . TYR A 1 185 ? 0.134 5.910 17.318 1.00 62.78 185 TYR A CA 1
ATOM 1495 C C . TYR A 1 185 ? -0.229 7.390 17.139 1.00 62.78 185 TYR A C 1
ATOM 1497 O O . TYR A 1 185 ? 0.669 8.212 16.988 1.00 62.78 185 TYR A O 1
ATOM 1505 N N . LEU A 1 186 ? -1.523 7.723 17.152 1.00 60.81 186 LEU A N 1
ATOM 1506 C CA . LEU A 1 186 ? -2.021 9.089 16.985 1.00 60.81 186 LEU A CA 1
ATOM 1507 C C . LEU A 1 186 ? -2.240 9.842 18.302 1.00 60.81 186 LEU A C 1
ATOM 1509 O O . LEU A 1 186 ? -2.409 11.059 18.285 1.00 60.81 186 LEU A O 1
ATOM 1513 N N . MET A 1 187 ? -2.272 9.145 19.436 1.00 54.00 187 MET A N 1
ATOM 1514 C CA . MET A 1 187 ? -2.415 9.771 20.746 1.00 54.00 187 MET A CA 1
ATOM 1515 C C . MET A 1 187 ? -1.020 10.072 21.312 1.00 54.00 187 MET A C 1
ATOM 1517 O O . MET A 1 187 ? -0.207 9.150 21.402 1.00 54.00 187 MET A O 1
ATOM 1521 N N . PRO A 1 188 ? -0.709 11.324 21.701 1.00 45.09 188 PRO A N 1
ATOM 1522 C CA . PRO A 1 188 ? 0.522 11.595 22.430 1.00 45.09 188 PRO A CA 1
ATOM 1523 C C . PRO A 1 188 ? 0.523 10.780 23.728 1.00 45.09 188 PRO A C 1
ATOM 1525 O O . PRO A 1 188 ? -0.493 10.709 24.420 1.00 45.09 188 PRO A O 1
ATOM 1528 N N . VAL A 1 189 ? 1.663 10.154 24.033 1.00 42.75 189 VAL A N 1
ATOM 1529 C CA . VAL A 1 189 ? 1.871 9.394 25.279 1.00 42.75 189 VAL A CA 1
ATOM 1530 C C . VAL A 1 189 ? 1.716 10.313 26.500 1.00 42.75 189 VAL A C 1
ATOM 1532 O O . VAL A 1 189 ? 1.254 9.862 27.543 1.00 42.75 189 VAL A O 1
ATOM 1535 N N . ASP A 1 190 ? 1.957 11.615 26.312 1.00 40.56 190 ASP A N 1
ATOM 1536 C CA . ASP A 1 190 ? 1.890 12.643 27.344 1.00 40.56 190 ASP A CA 1
ATOM 1537 C C . ASP A 1 190 ? 0.983 13.804 26.867 1.00 40.56 190 ASP A C 1
ATOM 1539 O O . ASP A 1 190 ? 1.402 14.648 26.073 1.00 40.56 190 ASP A O 1
ATOM 1543 N N . GLY A 1 191 ? -0.291 13.851 27.288 1.00 38.66 191 GLY A N 1
ATOM 1544 C CA . GLY A 1 191 ? -1.160 15.018 27.042 1.00 38.66 191 GLY A CA 1
ATOM 1545 C C . GLY A 1 191 ? -2.690 14.799 27.103 1.00 38.66 191 GLY A C 1
ATOM 1546 O O . GLY A 1 191 ? -3.181 13.697 26.850 1.00 38.66 191 GLY A O 1
ATOM 1547 N N . PRO A 1 192 ? -3.483 15.859 27.392 1.00 37.75 192 PRO A N 1
ATOM 1548 C CA . PRO A 1 192 ? -4.870 15.807 27.893 1.00 37.75 192 PRO A CA 1
ATOM 1549 C C . PRO A 1 192 ? -5.952 15.557 26.819 1.00 37.75 192 PRO A C 1
ATOM 1551 O O . PRO A 1 192 ? -7.034 16.140 26.840 1.00 37.75 192 PRO A O 1
ATOM 1554 N N . VAL A 1 193 ? -5.701 14.665 25.858 1.00 40.97 193 VAL A N 1
ATOM 1555 C CA . VAL A 1 193 ? -6.747 14.202 24.917 1.00 40.97 193 VAL A CA 1
ATOM 1556 C C . VAL A 1 193 ? -7.531 13.014 25.496 1.00 40.97 193 VAL A C 1
ATOM 1558 O O . VAL A 1 193 ? -8.711 12.841 25.180 1.00 40.97 193 VAL A O 1
ATOM 1561 N N . VAL A 1 194 ? -6.931 12.260 26.427 1.00 40.94 194 VAL A N 1
ATOM 1562 C CA . VAL A 1 194 ? -7.580 11.159 27.168 1.00 40.94 194 VAL A CA 1
ATOM 1563 C C . VAL A 1 194 ? -8.834 11.638 27.917 1.00 40.94 194 VAL A C 1
ATOM 1565 O O . VAL A 1 194 ? -9.833 10.919 27.962 1.00 40.94 194 VAL A O 1
ATOM 1568 N N . GLU A 1 195 ? -8.848 12.879 28.414 1.00 34.72 195 GLU A N 1
ATOM 1569 C CA . GLU A 1 195 ? -10.018 13.465 29.088 1.00 34.72 195 GLU A CA 1
ATOM 1570 C C . GLU A 1 195 ? -11.225 13.653 28.159 1.00 34.72 195 GLU A C 1
ATOM 1572 O O . GLU A 1 195 ? -12.362 13.450 28.583 1.00 34.72 195 GLU A O 1
ATOM 1577 N N . LYS A 1 196 ? -11.009 13.954 26.870 1.00 33.47 196 LYS A N 1
ATOM 1578 C CA . LYS A 1 196 ? -12.105 14.141 25.902 1.00 33.47 196 LYS A CA 1
ATOM 1579 C C . LYS A 1 196 ? -12.775 12.826 25.496 1.00 33.47 196 LYS A C 1
ATOM 1581 O O . LYS A 1 196 ? -13.967 12.826 25.204 1.00 33.47 196 LYS A O 1
ATOM 1586 N N . ILE A 1 197 ? -12.036 11.713 25.508 1.00 36.53 197 ILE A N 1
ATOM 1587 C CA . ILE A 1 197 ? -12.568 10.364 25.233 1.00 36.53 197 ILE A CA 1
ATOM 1588 C C . ILE A 1 197 ? -13.237 9.774 26.485 1.00 36.53 197 ILE A C 1
ATOM 1590 O O . ILE A 1 197 ? -14.276 9.124 26.369 1.00 36.53 197 ILE A O 1
ATOM 1594 N N . ARG A 1 198 ? -12.719 10.074 27.688 1.00 34.97 198 ARG A N 1
ATOM 1595 C CA . ARG A 1 198 ? -13.357 9.728 28.975 1.00 34.97 198 ARG A CA 1
ATOM 1596 C C . ARG A 1 198 ? -14.742 10.387 29.136 1.00 34.97 198 ARG A C 1
ATOM 1598 O O . ARG A 1 198 ? -15.593 9.863 29.844 1.00 34.97 198 ARG A O 1
ATOM 1605 N N . TYR A 1 199 ? -14.998 11.485 28.420 1.00 28.64 199 TYR A N 1
ATOM 1606 C CA . TYR A 1 199 ? -16.243 12.259 28.469 1.00 28.64 199 TYR A CA 1
ATOM 1607 C C . TYR A 1 199 ? -17.359 11.795 27.513 1.00 28.64 199 TYR A C 1
ATOM 1609 O O . TYR A 1 199 ? -18.369 12.491 27.366 1.00 28.64 199 TYR A O 1
ATOM 1617 N N . ASN A 1 200 ? -17.229 10.632 26.861 1.00 29.42 200 ASN A N 1
ATOM 1618 C CA . ASN A 1 200 ? -18.290 10.084 26.008 1.00 29.42 200 ASN A CA 1
ATOM 1619 C C . ASN A 1 200 ? -19.380 9.387 26.858 1.00 29.42 200 ASN A C 1
ATOM 1621 O O . ASN A 1 200 ? -19.444 8.168 26.951 1.00 29.42 200 ASN A O 1
ATOM 1625 N N . LYS A 1 201 ? -20.153 10.224 27.564 1.00 29.23 201 LYS A N 1
ATOM 1626 C CA . LYS A 1 201 ? -21.525 10.148 28.125 1.00 29.23 201 LYS A CA 1
ATOM 1627 C C . LYS A 1 201 ? -22.300 8.824 28.363 1.00 29.23 201 LYS A C 1
ATOM 1629 O O . LYS A 1 201 ? -23.495 8.914 28.624 1.00 29.23 201 LYS A O 1
ATOM 1634 N N . SER A 1 202 ? -21.698 7.635 28.400 1.00 30.34 202 SER A N 1
ATOM 1635 C CA . SER A 1 202 ? -22.392 6.382 28.781 1.00 30.34 202 SER A CA 1
ATOM 1636 C C . SER A 1 202 ? -21.801 5.649 29.994 1.00 30.34 202 SER A C 1
ATOM 1638 O O . SER A 1 202 ? -22.267 4.567 30.331 1.00 30.34 202 SER A O 1
ATOM 1640 N N . LEU A 1 203 ? -20.808 6.228 30.681 1.00 32.94 203 LEU A N 1
ATOM 1641 C CA . LEU A 1 203 ? -20.153 5.642 31.869 1.00 32.94 203 LEU A CA 1
ATOM 1642 C C . LEU A 1 203 ? -20.481 6.377 33.185 1.00 32.94 203 LEU A C 1
ATOM 1644 O O . LEU A 1 203 ? -19.690 6.356 34.122 1.00 32.94 203 LEU A O 1
ATOM 1648 N N . GLN A 1 204 ? -21.640 7.035 33.283 1.00 31.48 204 GLN A N 1
ATOM 1649 C CA . GLN A 1 204 ? -22.032 7.885 34.424 1.00 31.48 204 GLN A CA 1
ATOM 1650 C C . GLN A 1 204 ? -22.288 7.156 35.771 1.00 31.48 204 GLN A C 1
ATOM 1652 O O . GLN A 1 204 ? -23.110 7.622 36.551 1.00 31.48 204 GLN A O 1
ATOM 1657 N N . GLN A 1 205 ? -21.622 6.043 36.096 1.00 32.97 205 GLN A N 1
ATOM 1658 C CA . GLN A 1 205 ? -21.835 5.362 37.388 1.00 32.97 205 GLN A CA 1
ATOM 1659 C C . GLN A 1 205 ? -20.573 4.935 38.146 1.00 32.97 205 GLN A C 1
ATOM 1661 O O . GLN A 1 205 ? -20.707 4.315 39.193 1.00 32.97 205 GLN A O 1
ATOM 1666 N N . ILE A 1 206 ? -19.364 5.273 37.687 1.00 31.98 206 ILE A N 1
ATOM 1667 C CA . ILE A 1 206 ? -18.142 4.929 38.434 1.00 31.98 206 ILE A CA 1
ATOM 1668 C C . ILE A 1 206 ? -17.524 6.213 39.015 1.00 31.98 206 ILE A C 1
ATOM 1670 O O . ILE A 1 206 ? -17.142 7.089 38.231 1.00 31.98 206 ILE A O 1
ATOM 1674 N N . PRO A 1 207 ? -17.444 6.359 40.353 1.00 31.48 207 PRO A N 1
ATOM 1675 C CA . PRO A 1 207 ? -16.799 7.496 41.005 1.00 31.48 207 PRO A CA 1
ATOM 1676 C C . PRO A 1 207 ? -15.323 7.613 40.609 1.00 31.48 207 PRO A C 1
ATOM 1678 O O . PRO A 1 207 ? -14.605 6.620 40.499 1.00 31.48 207 PRO A O 1
ATOM 1681 N N . ALA A 1 208 ? -14.856 8.845 40.400 1.00 33.84 208 ALA A N 1
ATOM 1682 C CA . ALA A 1 208 ? -13.513 9.139 39.889 1.00 33.84 208 ALA A CA 1
ATOM 1683 C C . ALA A 1 208 ? -12.369 8.711 40.834 1.00 33.84 208 ALA A C 1
ATOM 1685 O O . ALA A 1 208 ? -11.220 8.629 40.407 1.00 33.84 208 ALA A O 1
ATOM 1686 N N . GLU A 1 209 ? -12.690 8.436 42.096 1.00 35.59 209 GLU A N 1
ATOM 1687 C CA . GLU A 1 209 ? -11.766 8.133 43.195 1.00 35.59 209 GLU A CA 1
ATOM 1688 C C . GLU A 1 209 ? -11.253 6.681 43.173 1.00 35.59 209 GLU A C 1
ATOM 1690 O O . GLU A 1 209 ? -10.214 6.383 43.756 1.00 35.59 209 GLU A O 1
ATOM 1695 N N . GLU A 1 210 ? -11.949 5.778 42.473 1.00 30.67 210 GLU A N 1
ATOM 1696 C CA . GLU A 1 210 ? -11.640 4.337 42.447 1.00 30.67 210 GLU A CA 1
ATOM 1697 C C . GLU A 1 210 ? -10.730 3.921 41.274 1.00 30.67 210 GLU A C 1
ATOM 1699 O O . GLU A 1 210 ? -10.352 2.755 41.146 1.00 30.67 210 GLU A O 1
ATOM 1704 N N . VAL A 1 211 ? -10.348 4.861 40.403 1.00 31.08 211 VAL A N 1
ATOM 1705 C CA . VAL A 1 211 ? -9.556 4.580 39.197 1.00 31.08 211 VAL A CA 1
ATOM 1706 C C . VAL A 1 211 ? -8.115 5.047 39.396 1.00 31.08 211 VAL A C 1
ATOM 1708 O O . VAL A 1 211 ? -7.742 6.153 39.006 1.00 31.08 211 VAL A O 1
ATOM 1711 N N . ASN A 1 212 ? -7.290 4.180 39.984 1.00 27.39 212 ASN A N 1
ATOM 1712 C CA . ASN A 1 212 ? -5.854 4.414 40.122 1.00 27.39 212 ASN A CA 1
ATOM 1713 C C . ASN A 1 212 ? -5.130 3.914 38.856 1.00 27.39 212 ASN A C 1
ATOM 1715 O O . ASN A 1 212 ? -5.031 2.709 38.623 1.00 27.39 212 ASN A O 1
ATOM 1719 N N . ILE A 1 213 ? -4.683 4.835 37.996 1.00 30.77 213 ILE A N 1
ATOM 1720 C CA . ILE A 1 213 ? -3.908 4.520 36.785 1.00 30.77 213 ILE A CA 1
ATOM 1721 C C . ILE A 1 213 ? -2.452 4.870 37.071 1.00 30.77 213 ILE A C 1
ATOM 1723 O O . ILE A 1 213 ? -2.031 6.007 36.870 1.00 30.77 213 ILE A O 1
ATOM 1727 N N . GLU A 1 214 ? -1.678 3.888 37.525 1.00 23.97 214 GLU A N 1
ATOM 1728 C CA . GLU A 1 214 ? -0.222 3.990 37.476 1.00 23.97 214 GLU A CA 1
ATOM 1729 C C . GLU A 1 214 ? 0.237 3.810 36.025 1.00 23.97 214 GLU A C 1
ATOM 1731 O O . GLU A 1 214 ? -0.098 2.837 35.344 1.00 23.97 214 GLU A O 1
ATOM 1736 N N . ALA A 1 215 ? 0.978 4.797 35.527 1.00 30.00 215 ALA A N 1
ATOM 1737 C CA . ALA A 1 215 ? 1.571 4.779 34.203 1.00 30.00 215 ALA A CA 1
ATOM 1738 C C . ALA A 1 215 ? 2.564 3.607 34.085 1.00 30.00 215 ALA A C 1
ATOM 1740 O O . ALA A 1 215 ? 3.667 3.648 34.621 1.00 30.00 215 ALA A O 1
ATOM 1741 N N . GLY A 1 216 ? 2.175 2.559 33.361 1.00 23.27 216 GLY A N 1
ATOM 1742 C CA . GLY A 1 216 ? 3.031 1.407 33.092 1.00 23.27 216 GLY A CA 1
ATOM 1743 C C . GLY A 1 216 ? 2.362 0.447 32.116 1.00 23.27 216 GLY A C 1
ATOM 1744 O O . GLY A 1 216 ? 1.381 -0.214 32.440 1.00 23.27 216 GLY A O 1
ATOM 1745 N N . TYR A 1 217 ? 2.863 0.396 30.883 1.00 32.12 217 TYR A N 1
ATOM 1746 C CA . TYR A 1 217 ? 2.318 -0.424 29.800 1.00 32.12 217 TYR A CA 1
ATOM 1747 C C . TYR A 1 217 ? 2.145 -1.900 30.191 1.00 32.12 217 TYR A C 1
ATOM 1749 O O . TYR A 1 217 ? 3.135 -2.591 30.397 1.00 32.12 217 TYR A O 1
ATOM 1757 N N . THR A 1 218 ? 0.910 -2.411 30.169 1.00 23.75 218 THR A N 1
ATOM 1758 C CA . THR A 1 218 ? 0.620 -3.855 30.134 1.00 23.75 218 THR A CA 1
ATOM 1759 C C . THR A 1 218 ? -0.637 -4.100 29.294 1.00 23.75 218 THR A C 1
ATOM 1761 O O . THR A 1 218 ? -1.591 -3.328 29.336 1.00 23.75 218 THR A O 1
ATOM 1764 N N . TYR A 1 219 ? -0.601 -5.132 28.454 1.00 29.38 219 TYR A N 1
ATOM 1765 C CA . TYR A 1 219 ? -1.693 -5.567 27.585 1.00 29.38 219 TYR A CA 1
ATOM 1766 C C . TYR A 1 219 ? -2.967 -5.848 28.397 1.00 29.38 219 TYR A C 1
ATOM 1768 O O . TYR A 1 219 ? -2.928 -6.658 29.317 1.00 29.38 219 TYR A O 1
ATOM 1776 N N . PHE A 1 220 ? -4.102 -5.254 28.021 1.00 28.33 220 PHE A N 1
ATOM 1777 C CA . PHE A 1 220 ? -5.401 -5.603 28.599 1.00 28.33 220 PHE A CA 1
ATOM 1778 C C . PHE A 1 220 ? -6.291 -6.280 27.553 1.00 28.33 220 PHE A C 1
ATOM 1780 O O . PHE A 1 220 ? -6.644 -5.689 26.533 1.00 28.33 220 PHE A O 1
ATOM 1787 N N . PHE A 1 221 ? -6.666 -7.530 27.834 1.00 27.94 221 PHE A N 1
ATOM 1788 C CA . PHE A 1 221 ? -7.860 -8.159 27.279 1.00 27.94 221 PHE A CA 1
ATOM 1789 C C . PHE A 1 221 ? -9.058 -7.698 28.110 1.00 27.94 221 PHE A C 1
ATOM 1791 O O . PHE A 1 221 ? -9.044 -7.821 29.333 1.00 27.94 221 PHE A O 1
ATOM 1798 N N . VAL A 1 222 ? -10.107 -7.206 27.456 1.00 26.05 222 VAL A N 1
ATOM 1799 C CA . VAL A 1 222 ? -11.391 -6.929 28.105 1.00 26.05 222 VAL A CA 1
ATOM 1800 C C . VAL A 1 222 ? -12.323 -8.103 27.812 1.00 26.05 222 VAL A C 1
ATOM 1802 O O . VAL A 1 222 ? -12.628 -8.374 26.652 1.00 26.05 222 VAL A O 1
ATOM 1805 N N . LYS A 1 223 ? -12.789 -8.804 28.855 1.00 26.39 223 LYS A N 1
ATOM 1806 C CA . LYS A 1 223 ? -14.012 -9.615 28.760 1.00 26.39 223 LYS A CA 1
ATOM 1807 C C . LYS A 1 223 ? -15.194 -8.650 28.722 1.00 26.39 223 LYS A C 1
ATOM 1809 O O . LYS A 1 223 ? -15.388 -7.890 29.665 1.00 26.39 223 LYS A O 1
ATOM 1814 N N . ILE A 1 224 ? -15.984 -8.689 27.654 1.00 27.30 224 ILE A N 1
ATOM 1815 C CA . ILE A 1 224 ? -17.255 -7.964 27.578 1.00 27.30 224 ILE A CA 1
ATOM 1816 C C . ILE A 1 224 ? -18.358 -8.945 27.989 1.00 27.30 224 ILE A C 1
ATOM 1818 O O . ILE A 1 224 ? -18.546 -9.964 27.331 1.00 27.30 224 ILE A O 1
ATOM 1822 N N . ARG A 1 225 ? -19.069 -8.657 29.086 1.00 23.05 225 ARG A N 1
ATOM 1823 C CA . ARG A 1 225 ? -20.330 -9.335 29.430 1.00 23.05 225 ARG A CA 1
ATOM 1824 C C . ARG A 1 225 ? -21.434 -8.790 28.525 1.00 23.05 225 ARG A C 1
ATOM 1826 O O . ARG A 1 225 ? -21.639 -7.579 28.488 1.00 23.05 225 ARG A O 1
ATOM 1833 N N . GLN A 1 226 ? -22.172 -9.669 27.855 1.00 26.50 226 GLN A N 1
ATOM 1834 C CA . GLN A 1 226 ? -23.445 -9.333 27.216 1.00 26.50 226 GLN A CA 1
ATOM 1835 C C . GLN A 1 226 ? -24.499 -10.349 27.687 1.00 26.50 226 GLN A C 1
ATOM 1837 O O . GLN A 1 226 ? -24.657 -11.406 27.088 1.00 26.50 226 GLN A O 1
ATOM 1842 N N . GLY A 1 227 ? -25.190 -10.043 28.791 1.00 45.59 227 GLY A N 1
ATOM 1843 C CA . GLY A 1 227 ? -26.195 -10.932 29.400 1.00 45.59 227 GLY A CA 1
ATOM 1844 C C . GLY A 1 227 ? -25.620 -12.172 30.113 1.00 45.59 227 GLY A C 1
ATOM 1845 O O . GLY A 1 227 ? -24.463 -12.158 30.533 1.00 45.59 227 GLY A O 1
ATOM 1846 N N . ASP A 1 228 ? -26.442 -13.224 30.242 1.00 29.03 228 ASP A N 1
ATOM 1847 C CA . ASP A 1 228 ? -26.205 -14.443 31.051 1.00 29.03 228 ASP A CA 1
ATOM 1848 C C . ASP A 1 228 ? -25.565 -15.629 30.289 1.00 29.03 228 ASP A C 1
ATOM 1850 O O . ASP A 1 228 ? -25.661 -16.774 30.728 1.00 29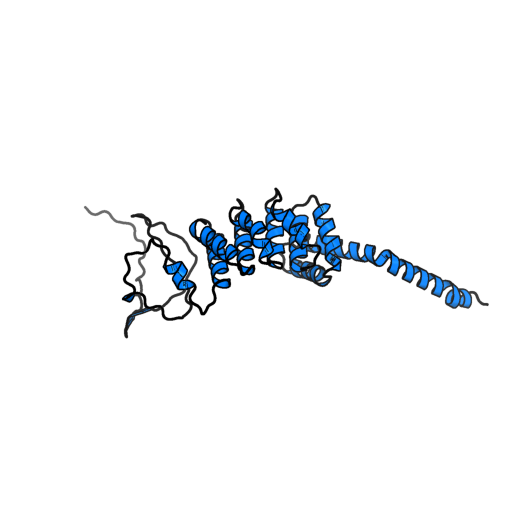.03 228 ASP A O 1
ATOM 1854 N N . ALA A 1 229 ? -24.911 -15.403 29.145 1.00 26.44 229 ALA A N 1
ATOM 1855 C CA . ALA A 1 229 ? -24.252 -16.474 28.387 1.00 26.44 229 ALA A CA 1
ATOM 1856 C C . ALA A 1 229 ? -22.749 -16.216 28.199 1.00 26.44 229 ALA A C 1
ATOM 1858 O O . ALA A 1 229 ? -22.340 -15.209 27.616 1.00 26.44 229 ALA A O 1
ATOM 1859 N N . ASP A 1 230 ? -21.927 -17.166 28.654 1.00 31.69 230 ASP A N 1
ATOM 1860 C CA . ASP A 1 230 ? -20.481 -17.186 28.431 1.00 31.69 230 ASP A CA 1
ATOM 1861 C C . ASP A 1 230 ? -20.172 -17.604 26.983 1.00 31.69 230 ASP A C 1
ATOM 1863 O O . ASP A 1 230 ? -20.389 -18.752 26.595 1.00 31.69 230 ASP A O 1
ATOM 1867 N N . ILE A 1 231 ? -19.628 -16.693 26.170 1.00 29.11 231 ILE A N 1
ATOM 1868 C CA . ILE A 1 231 ? -19.083 -17.035 24.847 1.00 29.11 231 ILE A CA 1
ATOM 1869 C C . ILE A 1 231 ? -17.570 -17.270 24.999 1.00 29.11 231 ILE A C 1
ATOM 1871 O O . ILE A 1 231 ? -16.833 -16.324 25.296 1.00 29.11 231 ILE A O 1
ATOM 1875 N N . PRO A 1 232 ? -17.061 -18.499 24.795 1.00 28.94 232 PRO A N 1
ATOM 1876 C CA . PRO A 1 232 ? -15.636 -18.774 24.899 1.00 28.94 232 PRO A CA 1
ATOM 1877 C C . PRO A 1 232 ? -14.901 -18.203 23.680 1.00 28.94 232 PRO A C 1
ATOM 1879 O O . PRO A 1 232 ? -15.046 -18.691 22.561 1.00 28.94 232 PRO A O 1
ATOM 1882 N N . VAL A 1 233 ? -14.067 -17.184 23.893 1.00 29.66 233 VAL A N 1
ATOM 1883 C CA . VAL A 1 233 ? -13.104 -16.734 22.880 1.00 29.66 233 VAL A CA 1
ATOM 1884 C C . VAL A 1 233 ? -11.785 -17.458 23.126 1.00 29.66 233 VAL A C 1
ATOM 1886 O O . VAL A 1 233 ? -11.072 -17.192 24.093 1.00 29.66 233 VAL A O 1
ATOM 1889 N N . ASN A 1 234 ? -11.483 -18.410 22.249 1.00 27.08 234 ASN A N 1
ATOM 1890 C CA . ASN A 1 234 ? -10.239 -19.164 22.251 1.00 27.08 234 ASN A CA 1
ATOM 1891 C C . ASN A 1 234 ? -9.105 -18.265 21.719 1.00 27.08 234 ASN A C 1
ATOM 1893 O O . ASN A 1 234 ? -9.089 -17.918 20.538 1.00 27.08 234 ASN A O 1
ATOM 1897 N N . VAL A 1 235 ? -8.171 -17.869 22.586 1.00 30.36 235 VAL A N 1
ATOM 1898 C CA . VAL A 1 235 ? -6.927 -17.172 22.215 1.00 30.36 235 VAL A CA 1
ATOM 1899 C C . VAL A 1 235 ? -5.749 -18.074 22.618 1.00 30.36 235 VAL A C 1
ATOM 1901 O O . VAL A 1 235 ? -5.692 -18.484 23.782 1.00 30.36 235 VAL A O 1
ATOM 1904 N N . PRO A 1 236 ? -4.793 -18.415 21.730 1.00 26.70 236 PRO A N 1
ATOM 1905 C CA . PRO A 1 236 ? -3.674 -19.276 22.104 1.00 26.70 236 PRO A CA 1
ATOM 1906 C C . PRO A 1 236 ? -2.655 -18.547 23.007 1.00 26.70 236 PRO A C 1
ATOM 1908 O O . PRO A 1 236 ? -1.901 -17.697 22.551 1.00 26.70 236 PRO A O 1
ATOM 1911 N N . ARG A 1 237 ? -2.647 -18.970 24.280 1.00 28.70 237 ARG A N 1
ATOM 1912 C CA . ARG A 1 237 ? -1.566 -19.068 25.296 1.00 28.70 237 ARG A CA 1
ATOM 1913 C C . ARG A 1 237 ? -0.757 -17.841 25.794 1.00 28.70 237 ARG A C 1
ATOM 1915 O O . ARG A 1 237 ? 0.145 -17.343 25.137 1.00 28.70 237 ARG A O 1
ATOM 1922 N N . LYS A 1 238 ? -0.980 -17.621 27.107 1.00 26.44 238 LYS A N 1
ATOM 1923 C CA . LYS A 1 238 ? -0.085 -17.351 28.265 1.00 26.44 238 LYS A CA 1
ATOM 1924 C C . LYS A 1 238 ? 0.835 -16.121 28.267 1.00 26.44 238 LYS A C 1
ATOM 1926 O O . LYS A 1 238 ? 1.937 -16.170 27.739 1.00 26.44 238 LYS A O 1
ATOM 1931 N N . VAL A 1 239 ? 0.479 -15.156 29.123 1.00 26.78 239 VAL A N 1
ATOM 1932 C CA . VAL A 1 239 ? 1.423 -14.408 29.976 1.00 26.78 239 VAL A CA 1
ATOM 1933 C C . VAL A 1 239 ? 0.768 -14.242 31.355 1.00 26.78 239 VAL A C 1
ATOM 1935 O O . VAL A 1 239 ? -0.390 -13.838 31.435 1.00 26.78 239 VAL A O 1
ATOM 1938 N N . TYR A 1 240 ? 1.468 -14.625 32.424 1.00 26.11 240 TYR A N 1
ATOM 1939 C CA . TYR A 1 240 ? 1.026 -14.428 33.810 1.00 26.11 240 TYR A CA 1
ATOM 1940 C C . TYR A 1 240 ? 1.297 -12.979 34.233 1.00 26.11 240 TYR A C 1
ATOM 1942 O O . TYR A 1 240 ? 2.345 -12.438 33.885 1.00 26.11 240 TYR A O 1
ATOM 1950 N N . ALA A 1 241 ? 0.401 -12.374 35.011 1.00 28.48 241 ALA A N 1
ATOM 1951 C CA . ALA A 1 241 ? 0.655 -11.107 35.692 1.00 28.48 241 ALA A CA 1
ATOM 1952 C C . ALA A 1 241 ? 0.247 -11.242 37.166 1.00 28.48 241 ALA A C 1
ATOM 1954 O O . ALA A 1 241 ? -0.890 -11.606 37.466 1.00 28.48 241 ALA A O 1
ATOM 1955 N N . GLU A 1 242 ? 1.194 -11.003 38.073 1.00 29.92 242 GLU A N 1
ATOM 1956 C CA . GLU A 1 242 ? 0.940 -10.859 39.510 1.00 29.92 242 GLU A CA 1
ATOM 1957 C C . GLU A 1 242 ? 0.304 -9.483 39.761 1.00 29.92 242 GLU A C 1
ATOM 1959 O O . GLU A 1 242 ? 0.711 -8.492 39.154 1.00 29.92 242 GLU A O 1
ATOM 1964 N N . VAL A 1 243 ? -0.699 -9.413 40.641 1.00 30.75 243 VAL A N 1
ATOM 1965 C CA . VAL A 1 243 ? -1.397 -8.161 40.971 1.00 30.75 243 VAL A CA 1
ATOM 1966 C C . VAL A 1 243 ? -1.133 -7.821 42.434 1.00 30.75 243 VAL A C 1
ATOM 1968 O O . VAL A 1 243 ? -1.329 -8.647 43.330 1.00 30.75 243 VAL A O 1
ATOM 1971 N N . LYS A 1 244 ? -0.676 -6.591 42.676 1.00 32.12 244 LYS A N 1
ATOM 1972 C CA . LYS A 1 244 ? -0.469 -6.032 44.013 1.00 32.12 244 LYS A CA 1
ATOM 1973 C C . LYS A 1 244 ? -1.695 -5.198 44.393 1.00 32.12 244 LYS A C 1
ATOM 1975 O O . LYS A 1 244 ? -2.100 -4.326 43.630 1.00 32.12 244 LYS A O 1
ATOM 1980 N N . ILE A 1 245 ? -2.292 -5.481 45.549 1.00 33.97 245 ILE A N 1
ATOM 1981 C CA . ILE A 1 245 ? -3.448 -4.746 46.086 1.00 33.97 245 ILE A CA 1
ATOM 1982 C C . ILE A 1 245 ? -3.018 -4.166 47.435 1.00 33.97 245 ILE A C 1
ATOM 1984 O O . ILE A 1 245 ? -2.818 -4.906 48.402 1.00 33.97 245 ILE A O 1
ATOM 1988 N N . GLY A 1 246 ? -2.824 -2.847 47.494 1.00 46.19 246 GLY A N 1
ATOM 1989 C CA . GLY A 1 246 ? -2.191 -2.194 48.646 1.00 46.19 246 GLY A CA 1
ATOM 1990 C C . GLY A 1 246 ? -0.761 -2.710 48.872 1.00 46.19 246 GLY A C 1
ATOM 1991 O O . GLY A 1 246 ? 0.007 -2.842 47.921 1.00 46.19 246 GLY A O 1
ATOM 1992 N N . ASP A 1 247 ? -0.408 -3.065 50.112 1.00 35.16 247 ASP A N 1
ATOM 1993 C CA . ASP A 1 247 ? 0.914 -3.626 50.456 1.00 35.16 247 ASP A CA 1
ATOM 1994 C C . ASP A 1 247 ? 1.017 -5.153 50.303 1.00 35.16 247 ASP A C 1
ATOM 1996 O O . ASP A 1 247 ? 2.075 -5.739 50.541 1.00 35.16 247 ASP A O 1
ATOM 2000 N N . ARG A 1 248 ? -0.059 -5.829 49.882 1.00 28.94 248 ARG A N 1
ATOM 2001 C CA . ARG A 1 248 ? -0.082 -7.288 49.721 1.00 28.94 248 ARG A CA 1
ATOM 2002 C C . ARG A 1 248 ? 0.104 -7.711 48.265 1.00 28.94 248 ARG A C 1
ATOM 2004 O O . ARG A 1 248 ? -0.569 -7.222 47.359 1.00 28.94 248 ARG A O 1
ATOM 2011 N N . LEU A 1 249 ? 0.987 -8.689 48.070 1.00 36.00 249 LEU A N 1
ATOM 2012 C CA . LEU A 1 249 ? 1.105 -9.474 46.841 1.00 36.00 249 LEU A CA 1
ATOM 2013 C C . LEU A 1 249 ? 0.099 -10.627 46.876 1.00 36.00 249 LEU A C 1
ATOM 2015 O O . LEU A 1 249 ? 0.084 -11.397 47.837 1.00 36.00 249 LEU A O 1
ATOM 2019 N N . VAL A 1 250 ? -0.713 -10.766 45.826 1.00 36.41 250 VAL A N 1
ATOM 2020 C CA . VAL A 1 250 ? -1.654 -11.884 45.681 1.00 36.41 250 VAL A CA 1
ATOM 2021 C C . VAL A 1 250 ? -1.273 -12.705 44.451 1.00 36.41 250 VAL A C 1
ATOM 2023 O O . VAL A 1 250 ? -1.322 -12.216 43.322 1.00 36.41 250 VAL A O 1
ATOM 2026 N N . LYS A 1 251 ? -0.906 -13.972 44.673 1.00 35.47 251 LYS A N 1
ATOM 2027 C CA . LYS A 1 251 ? -0.760 -14.986 43.619 1.00 35.47 251 LYS A CA 1
ATOM 2028 C C . LYS A 1 251 ? -2.066 -15.786 43.524 1.00 35.47 251 LYS A C 1
ATOM 2030 O O . LYS A 1 251 ? -2.598 -16.145 44.576 1.00 35.47 251 LYS A O 1
ATOM 2035 N N . PRO A 1 252 ? -2.607 -16.076 42.328 1.00 32.03 252 PRO A N 1
ATOM 2036 C CA . PRO A 1 252 ? -3.761 -16.963 42.217 1.00 32.03 252 PRO A CA 1
ATOM 2037 C C . PRO A 1 252 ? -3.374 -18.382 42.651 1.00 32.03 252 PRO A C 1
ATOM 2039 O O . PRO A 1 252 ? -2.270 -18.831 42.346 1.00 32.03 252 PRO A O 1
ATOM 2042 N N . ALA A 1 253 ? -4.278 -19.069 43.351 1.00 30.17 253 ALA A N 1
ATOM 2043 C CA . ALA A 1 253 ? -4.095 -20.444 43.808 1.00 30.17 253 ALA A CA 1
ATOM 2044 C C . ALA A 1 253 ? -3.767 -21.394 42.641 1.00 30.17 253 ALA A C 1
ATOM 2046 O O . ALA A 1 253 ? -4.368 -21.298 41.568 1.00 30.17 253 ALA A O 1
ATOM 2047 N N . GLU A 1 254 ? -2.819 -22.308 42.861 1.00 34.16 254 GLU A N 1
ATOM 2048 C CA . GLU A 1 254 ? -2.538 -23.422 41.957 1.00 34.16 254 GLU A CA 1
ATOM 2049 C C . GLU A 1 254 ? -3.82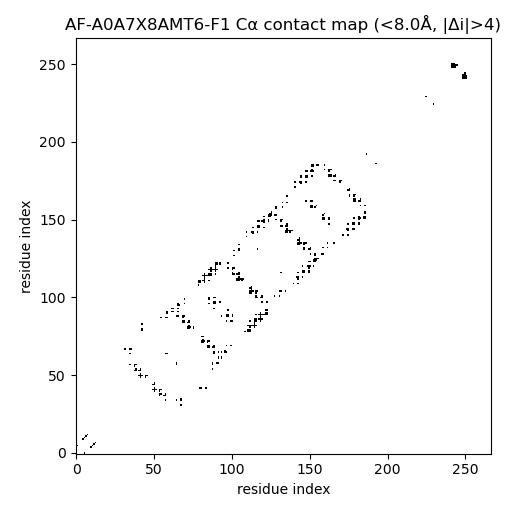2 -24.242 41.789 1.00 34.16 254 GLU A C 1
ATOM 2051 O O . GLU A 1 254 ? -4.356 -24.784 42.754 1.00 34.16 254 GLU A O 1
ATOM 2056 N N . SER A 1 255 ? -4.371 -24.289 40.576 1.00 28.53 255 SER A N 1
ATOM 2057 C CA . SER A 1 255 ? -5.489 -25.180 40.289 1.00 28.53 255 SER A CA 1
ATOM 2058 C C . SER A 1 255 ? -4.965 -26.613 40.292 1.00 28.53 255 SER A C 1
ATOM 2060 O O . SER A 1 255 ? -4.226 -26.990 39.379 1.00 28.53 255 SER A O 1
ATOM 2062 N N . GLU A 1 256 ? -5.352 -27.386 41.305 1.00 28.03 256 GLU A N 1
ATOM 2063 C CA . GLU A 1 256 ? -5.235 -28.840 41.303 1.00 28.03 256 GLU A CA 1
ATOM 2064 C C . GLU A 1 256 ? -5.788 -29.412 39.990 1.00 28.03 256 GLU A C 1
ATOM 2066 O O . GLU A 1 256 ? -6.844 -29.010 39.490 1.00 28.03 256 GLU A O 1
ATOM 2071 N N . GLU A 1 257 ? -5.030 -30.343 39.416 1.00 32.72 257 GLU A N 1
ATOM 2072 C CA . GLU A 1 257 ? -5.417 -31.142 38.264 1.00 32.72 257 GLU A CA 1
ATOM 2073 C C . GLU A 1 257 ? -6.753 -31.841 38.529 1.00 32.72 257 GLU A C 1
ATOM 2075 O O . GLU A 1 257 ? -6.830 -32.757 39.345 1.00 32.72 257 GLU A O 1
ATOM 2080 N N . PHE A 1 258 ? -7.804 -31.484 37.791 1.00 26.03 258 PHE A N 1
ATOM 2081 C CA . PHE A 1 258 ? -8.992 -32.328 37.726 1.00 26.03 258 PHE A CA 1
ATOM 2082 C C . PHE A 1 258 ? -8.934 -33.221 36.489 1.00 26.03 258 PHE A C 1
ATOM 2084 O O . PHE A 1 258 ? -9.229 -32.815 35.363 1.00 26.03 258 PHE A O 1
ATOM 2091 N N . GLN A 1 259 ? -8.523 -34.466 36.738 1.00 27.91 259 GLN A N 1
ATOM 2092 C CA . GLN A 1 259 ? -8.716 -35.604 35.849 1.00 27.91 259 GLN A CA 1
ATOM 2093 C C . GLN A 1 259 ? -10.214 -35.829 35.607 1.00 27.91 259 GLN A C 1
ATOM 2095 O O . GLN A 1 259 ? -11.025 -35.827 36.532 1.00 27.91 259 GLN A O 1
ATOM 2100 N N . ILE A 1 260 ? -10.576 -36.075 34.350 1.00 28.53 260 ILE A N 1
ATOM 2101 C CA . ILE A 1 260 ? -11.926 -36.478 33.958 1.00 28.53 260 ILE A CA 1
ATOM 2102 C C . ILE A 1 260 ? -12.170 -37.906 34.468 1.00 28.53 260 ILE A C 1
ATOM 2104 O O . ILE A 1 260 ? -11.475 -38.834 34.053 1.00 28.53 260 ILE A O 1
ATOM 2108 N N . ARG A 1 261 ? -13.192 -38.107 35.307 1.00 30.17 261 ARG A N 1
ATOM 2109 C CA . ARG A 1 261 ? -13.857 -39.411 35.463 1.00 30.17 261 ARG A CA 1
ATOM 2110 C C . ARG A 1 261 ? -15.348 -39.270 35.136 1.00 30.17 261 ARG A C 1
ATOM 2112 O O . ARG A 1 261 ? -15.948 -38.279 35.553 1.00 30.17 261 ARG A O 1
ATOM 2119 N N . PRO A 1 262 ? -15.949 -40.216 34.389 1.00 34.53 262 PRO A N 1
ATOM 2120 C CA . PRO A 1 262 ? -17.374 -40.188 34.097 1.00 34.53 262 PRO A CA 1
ATOM 2121 C C . PRO A 1 262 ? -18.190 -40.577 35.333 1.00 34.53 262 PRO A C 1
ATOM 2123 O O . PRO A 1 262 ? -17.741 -41.356 36.171 1.00 34.53 262 PRO A O 1
ATOM 2126 N N . ALA A 1 263 ? -19.388 -40.004 35.430 1.00 36.00 263 ALA A N 1
ATOM 2127 C CA . ALA A 1 263 ? -20.312 -40.189 36.537 1.00 36.00 263 ALA A CA 1
ATOM 2128 C C . ALA A 1 263 ? -20.775 -41.649 36.667 1.00 36.00 263 ALA A C 1
ATOM 2130 O O . ALA A 1 263 ? -21.324 -42.210 35.719 1.00 36.00 263 ALA A O 1
ATOM 2131 N N . GLU A 1 264 ? -20.631 -42.227 37.859 1.00 35.78 264 GLU A N 1
ATOM 2132 C CA . GLU A 1 264 ? -21.397 -43.408 38.257 1.00 35.78 264 GLU A CA 1
ATOM 2133 C C . GLU A 1 264 ? -22.674 -42.966 38.977 1.00 35.78 264 GLU A C 1
ATOM 2135 O O . GLU A 1 264 ? -22.654 -42.157 39.910 1.00 35.78 264 GLU A O 1
ATOM 2140 N N . ALA A 1 265 ? -23.796 -43.482 38.480 1.00 42.12 265 ALA A N 1
ATOM 2141 C CA . ALA A 1 265 ? -25.132 -43.278 39.008 1.00 42.12 265 ALA A CA 1
ATOM 2142 C C . ALA A 1 265 ? -25.272 -43.932 40.391 1.00 42.12 265 ALA A C 1
ATOM 2144 O O . ALA A 1 265 ? -24.919 -45.096 40.575 1.00 42.12 265 ALA A O 1
ATOM 2145 N N . LYS A 1 266 ? -25.825 -43.190 41.351 1.00 40.28 266 LYS A N 1
ATOM 2146 C CA . LYS A 1 266 ? -26.241 -43.729 42.650 1.00 40.28 266 LYS A CA 1
ATOM 2147 C C . LYS A 1 266 ? -27.722 -44.123 42.606 1.00 40.28 266 LYS A C 1
ATOM 2149 O O . LYS A 1 266 ? -28.502 -43.333 42.070 1.00 40.28 266 LYS A O 1
ATOM 2154 N N . PRO A 1 267 ? -28.132 -45.262 43.190 1.00 51.44 267 PRO A N 1
ATOM 2155 C CA . PRO A 1 267 ? -29.413 -45.331 43.881 1.00 51.44 267 PRO A CA 1
ATOM 2156 C C . PRO A 1 267 ? -29.365 -44.535 45.196 1.00 51.44 267 PRO A C 1
ATOM 2158 O O . PRO A 1 267 ? -28.296 -44.519 45.855 1.00 51.44 267 PRO A O 1
#

Nearest PDB structures (foldseek):
  6veh-assembly1_A  TM=7.655E-01  e=6.692E-06  synthetic construct
  4zv6-assembly1_A  TM=8.048E-01  e=1.930E-05  synthetic construct
  3ltm-assembly1_B  TM=7.563E-01  e=2.125E-05  synthetic construct
  7p0h-assembly2_B  TM=8.029E-01  e=5.566E-05  synthetic construct
  6gwd-assembly1_H  TM=6.960E-01  e=2.455E-05  synthetic construct

Sequence (267 aa):
MTFKYFLKFVLLPLVVIAAVIFLIFNKPIIRYFSFDRTFDQLVAHRGEAVATDYADQIIQMGAEAEEPLIRRYQSSTKLQDKYYALYLLGRIGGEKGAPVILKALQHESPSVRWGAVRGLKYMMKPEYVSAVKPLLGDPVREVRYDAAATLGRANSPESLRALYELAGRERDSYVWFRAWLSLRYLMPVDGPVVEKIRYNKSLQQIPAEEVNIEAGYTYFFVKIRQGDADIPVNVPRKVYAEVKIGDRLVKPAESEEFQIRPAEAKP

Radius of gyration: 29.5 Å; Cα contacts (8 Å, |Δi|>4): 260; chains: 1; bounding box: 78×61×95 Å

Solvent-accessible surface area (backbone atoms only — not comparable to full-atom values): 15820 Å² total; per-residue (Å²): 134,56,72,69,51,48,45,63,73,49,50,46,55,51,53,51,51,52,51,51,48,48,50,65,75,38,42,65,58,57,51,48,55,52,47,52,52,38,52,52,49,23,64,70,38,62,94,43,78,70,20,53,57,35,50,47,55,50,42,72,51,31,68,74,37,41,61,62,31,52,50,45,37,71,73,47,88,48,59,64,52,31,15,51,25,30,30,47,29,16,69,42,56,43,84,76,32,52,65,58,28,62,60,29,53,74,43,91,50,64,58,34,20,32,15,11,35,58,3,41,44,67,58,46,41,58,89,50,43,77,73,43,55,65,35,59,68,43,92,48,65,67,36,21,27,38,27,30,50,23,38,30,57,25,73,36,76,66,36,51,52,54,31,51,56,42,46,75,69,50,80,50,68,68,38,28,52,34,16,52,53,17,47,54,70,58,48,66,94,78,64,85,60,63,60,65,64,74,61,67,87,78,67,93,82,70,70,79,87,79,67,83,80,76,93,69,96,71,93,79,86,80,87,79,85,70,80,97,63,90,77,87,80,90,70,94,78,88,83,91,80,82,52,71,60,85,95,45,81,52,77,83,79,84,80,74,87,79,77,92,75,85,88,80,87,78,133

Secondary structure (DSSP, 8-state):
--HHHHIIIIIHHHHHHHHHHHHHHHHHHHHHHHHHHHHHHHHHTTTSTHHHHHHHHHHHTGGGGHHHHHHHHHH---HHHHHHHHHHHHHHT-TTHHHHHHHHTT-SSHHHHHHHHHHHTTS--GGGHHHHGGGGG-SSHHHHHHHHHHHTTS--HHHHHHHHHHHHH---HHHHHHHHHHHHHHS-SSSTTHHHHHTSSS-TTS-GGG----S-----PPPPP-TT--------------EEETTEEEPPP--------PPPPP-

Mean predicted aligned error: 15.62 Å

Foldseek 3Di:
DDPVCCVPPPVVVVVVVVVVVCCVVCVLVVVLVVLVVLLVVLLVQPPDPVNVVSLVVLLVCAPSNLVSLLVQLVPDPDLSSLLSSLLSLLSSLDPNNLVVLLVQCPPPDPSSVLSSLNSCLSNAELVCLVSLLVQCVPPDPSSVLSSLSSLLPHLDPSSLVSLVVSLVPPPDPNSNVSSVVSNVSNDPPDDDPVVVVVPPPPPPPDDPVPDDDDPDDDDDDDDDDDPDDDDDDDDDDDDDDWDDDPPDTDDDDDDDDDDDDDDDDDD